Protein AF-A0A9D6ETH2-F1 (afdb_monomer)

pLDDT: mean 91.39, std 10.55, range [29.61, 98.56]

Secondary structure (DSSP, 8-state):
-HHHHHHHHHHHHHHHHHHHHHHHHHHH-HHHHHHHHHHTT--GGGHHHHHHHHHHHHHHHHHHHH-SS-HHHHHHHHHHHHHHHHHHHHHHHHHHHHHHHHTT----HHHHHHHHHHTHHHHHHHHHHHHHHHHHS----S--HHHHHHHHHHHHHHHHHHHHHHHHHHHIIIIIH---HHHHHHHHHHHHHHHHHHHHHHHHTTSS-S---

Mean predicted aligned error: 4.62 Å

Radius of gyration: 19.16 Å; Cα contacts (8 Å, |Δi|>4): 158; chains: 1; bounding box: 62×39×53 Å

Solvent-accessible surface area (backbone atoms only — not comparable to full-atom values): 11422 Å² total; per-residue (Å²): 113,74,71,61,56,54,52,53,52,52,52,50,52,52,24,48,54,50,38,53,53,48,54,55,28,48,73,78,40,42,70,63,38,48,49,47,44,46,73,67,63,56,72,68,68,26,52,56,58,58,52,50,52,51,50,52,48,43,50,52,54,27,44,75,71,58,39,84,86,40,63,69,60,30,52,52,52,32,50,53,50,53,52,52,50,51,52,51,51,50,51,50,45,51,49,54,45,52,55,38,43,75,72,68,31,77,44,51,67,68,34,38,49,53,39,49,56,60,36,44,52,43,53,50,53,48,53,52,49,52,54,50,42,48,70,77,53,57,77,60,93,50,94,44,71,69,31,52,52,50,50,53,50,52,50,51,52,50,50,52,35,50,52,51,31,52,53,41,48,52,49,24,46,36,54,20,23,62,44,54,70,70,57,50,51,53,50,48,56,56,48,50,55,50,50,54,55,50,49,55,52,36,36,74,72,54,76,50,68,64,66,100,112

Sequence (213 aa):
MASNTFSISLHLLRYFIFFTRNTIGIINSPYETYRKMVHKNETLGQLIYIFLLGIAYFTFAALVRTGLKNPFLLTLQFNKLVIGSLLNFLIVVFFLYYLGKALGGKGTFRNVLLSWSYTLIPTLIWFFATSILYILIPPPRTMSLSGKLFSVFYVGFSIALLYWKIILYYLSLRFALKLDLLKITLISAIFSIYIAAYGVIMYRLGIFRIPFI

Foldseek 3Di:
DVVVVVVVVVVLVVLCVLLVVLLVCLVPPVLVSLLCCQVVVDDPSVLVVLLVLVLVLLLVVLCVPPNPPDVPSSVVLSCLQSVVVVVVLVVVLVLLVVLLVVVPFPADSSLLSRLSSSLCSLVSVLSVVVVVCCVPPNQPPDPDPVNVVVVVVNVVSNVVSVVSSVVSLLSSSCNRRVDDPVSSVVSVVVVVVVVVVVVVVCCVVVSCVDPPD

Structure (mmCIF, N/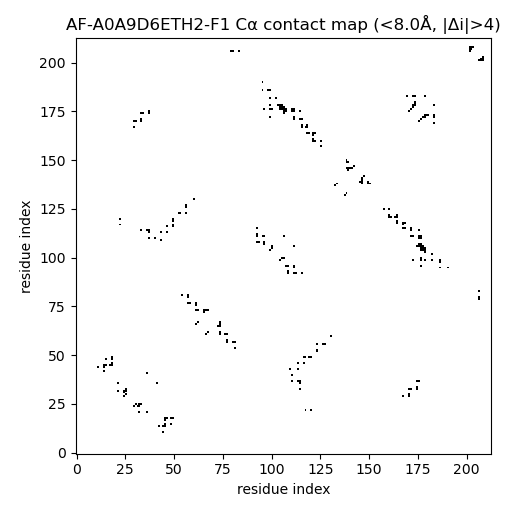CA/C/O backbone):
data_AF-A0A9D6ETH2-F1
#
_entry.id   AF-A0A9D6ETH2-F1
#
loop_
_atom_site.group_PDB
_atom_site.id
_atom_site.type_symbol
_atom_site.label_atom_id
_atom_site.label_alt_id
_atom_site.label_comp_id
_atom_site.label_asym_id
_atom_site.label_entity_id
_atom_site.label_seq_id
_atom_site.pdbx_PDB_ins_code
_atom_site.Cartn_x
_atom_site.Cartn_y
_atom_site.Cartn_z
_atom_site.occupancy
_atom_site.B_iso_or_equiv
_atom_site.auth_seq_id
_atom_site.auth_comp_id
_atom_site.auth_asym_id
_atom_site.auth_atom_id
_atom_site.pdbx_PDB_model_num
ATOM 1 N N . MET A 1 1 ? -31.808 16.581 -12.072 1.00 61.97 1 MET A N 1
ATOM 2 C CA . MET A 1 1 ? -30.499 15.956 -12.388 1.00 61.97 1 MET A CA 1
ATOM 3 C C . MET A 1 1 ? -29.302 16.794 -11.930 1.00 61.97 1 MET A C 1
ATOM 5 O O . MET A 1 1 ? -28.400 16.208 -11.350 1.00 61.97 1 MET A O 1
ATOM 9 N N . ALA A 1 2 ? -29.298 18.125 -12.095 1.00 64.44 2 ALA A N 1
ATOM 10 C CA . ALA A 1 2 ? -28.181 18.987 -11.667 1.00 64.44 2 ALA A CA 1
ATOM 11 C C . ALA A 1 2 ? -27.882 18.984 -10.146 1.00 64.44 2 ALA A C 1
ATOM 13 O O . ALA A 1 2 ? -26.737 19.149 -9.740 1.00 64.44 2 ALA A O 1
ATOM 14 N N . S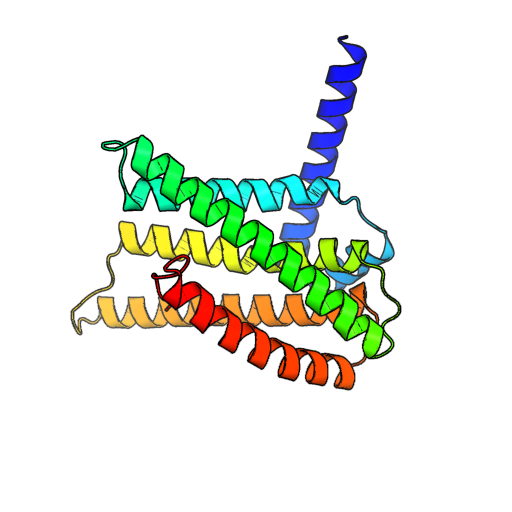ER A 1 3 ? -28.884 18.738 -9.293 1.00 71.81 3 SER A N 1
ATOM 15 C CA . SER A 1 3 ? -28.685 18.639 -7.836 1.00 71.81 3 SER A CA 1
ATOM 16 C C . SER A 1 3 ? -27.887 17.396 -7.411 1.00 71.81 3 SER A C 1
ATOM 18 O O . SER A 1 3 ? -27.093 17.464 -6.475 1.00 71.81 3 SER A O 1
ATOM 20 N N . ASN A 1 4 ? -28.044 16.274 -8.123 1.00 75.50 4 ASN A N 1
ATOM 21 C CA . ASN A 1 4 ? -27.350 15.019 -7.812 1.00 75.50 4 ASN A CA 1
ATOM 22 C C . ASN A 1 4 ? -25.899 15.006 -8.309 1.00 75.50 4 ASN A C 1
ATOM 24 O O . ASN A 1 4 ? -25.043 14.381 -7.692 1.00 75.50 4 ASN A O 1
ATOM 28 N N . THR A 1 5 ? -25.590 15.692 -9.410 1.00 78.44 5 THR A N 1
ATOM 29 C CA . THR A 1 5 ? -24.204 15.781 -9.898 1.00 78.44 5 THR A CA 1
ATOM 30 C C . THR A 1 5 ? -23.348 16.654 -8.983 1.00 78.44 5 THR A C 1
ATOM 32 O O . THR A 1 5 ? -22.198 16.315 -8.696 1.00 78.44 5 THR A O 1
ATOM 35 N N . PHE A 1 6 ? -23.925 17.736 -8.455 1.00 83.31 6 PHE A N 1
ATOM 36 C CA . PHE A 1 6 ? -23.254 18.617 -7.505 1.00 83.31 6 PHE A CA 1
ATOM 37 C C . PHE A 1 6 ? -22.892 17.896 -6.196 1.00 83.31 6 PHE A C 1
ATOM 39 O O . PHE A 1 6 ? -21.765 18.022 -5.714 1.00 83.31 6 PHE A O 1
ATOM 46 N N . SER A 1 7 ? -23.793 17.070 -5.653 1.00 87.56 7 SER A N 1
ATOM 47 C CA . SER A 1 7 ? -23.523 16.316 -4.421 1.00 87.56 7 SER A CA 1
ATOM 48 C C . SER A 1 7 ? -22.410 15.276 -4.598 1.00 87.56 7 SER A C 1
ATOM 50 O O . SER A 1 7 ? -21.526 15.175 -3.745 1.00 87.56 7 SER A O 1
ATOM 52 N N . ILE A 1 8 ? -22.383 14.556 -5.725 1.00 89.19 8 ILE A N 1
ATOM 53 C CA . ILE A 1 8 ? -21.322 13.582 -6.036 1.00 89.19 8 ILE A CA 1
ATOM 54 C C . ILE A 1 8 ? -19.955 14.270 -6.112 1.00 89.19 8 ILE A C 1
ATOM 56 O O . ILE A 1 8 ? -18.990 13.787 -5.515 1.00 89.19 8 ILE A O 1
ATOM 60 N N . SER A 1 9 ? -19.875 15.416 -6.794 1.00 90.94 9 SER A N 1
ATOM 61 C CA . SER A 1 9 ? -18.634 16.191 -6.909 1.00 90.94 9 SER A CA 1
ATOM 62 C C . SER A 1 9 ? -18.088 16.605 -5.535 1.00 90.94 9 SER A C 1
ATOM 64 O O . SER A 1 9 ? -16.907 16.404 -5.241 1.00 90.94 9 SER A O 1
ATOM 66 N N . LEU A 1 10 ? -18.960 17.076 -4.636 1.00 93.88 10 LEU A N 1
ATOM 67 C CA . LEU A 1 10 ? -18.581 17.430 -3.265 1.00 93.88 10 LEU A CA 1
ATOM 68 C C . LEU A 1 10 ? -18.079 16.225 -2.455 1.00 93.88 10 LEU A C 1
ATOM 70 O O . LEU A 1 10 ? -17.118 16.352 -1.691 1.00 93.88 10 LEU A O 1
ATOM 74 N N . HIS A 1 11 ? -18.691 15.048 -2.620 1.00 94.56 11 HIS A N 1
ATOM 75 C CA . HIS A 1 11 ? -18.225 13.827 -1.961 1.00 94.56 11 HIS A CA 1
ATOM 76 C C . HIS A 1 11 ? -16.831 13.414 -2.434 1.00 94.56 11 HIS A C 1
ATOM 78 O O . HIS A 1 11 ? -15.978 13.110 -1.596 1.00 94.56 11 HIS A O 1
ATOM 84 N N . LEU A 1 12 ? -16.578 13.455 -3.744 1.00 95.12 12 LEU A N 1
ATOM 85 C CA . LEU A 1 12 ? -15.263 13.156 -4.311 1.00 95.12 12 LEU A CA 1
ATOM 86 C C . LEU A 1 12 ? -14.208 14.141 -3.804 1.00 95.12 12 LEU A C 1
ATOM 88 O O . LEU A 1 12 ? -13.182 13.715 -3.278 1.00 95.12 12 LEU A O 1
ATOM 92 N N . LEU A 1 13 ? -14.488 15.445 -3.846 1.00 96.56 13 LEU A N 1
ATOM 93 C CA . LEU A 1 13 ? -13.572 16.460 -3.326 1.00 96.56 13 LEU A CA 1
ATOM 94 C C . LEU A 1 13 ? -13.250 16.228 -1.843 1.00 96.56 13 LEU A C 1
ATOM 96 O O . LEU A 1 13 ? -12.090 16.268 -1.434 1.00 96.56 13 LEU A O 1
ATOM 100 N N . ARG A 1 14 ? -14.260 15.912 -1.027 1.00 96.69 14 ARG A N 1
ATOM 101 C CA . ARG A 1 14 ? -14.064 15.585 0.390 1.00 96.69 14 ARG A CA 1
ATOM 102 C C . ARG A 1 14 ? -13.178 14.351 0.576 1.00 96.69 14 ARG A C 1
ATOM 104 O O . ARG A 1 14 ? -12.308 14.352 1.448 1.00 96.69 14 ARG A O 1
ATOM 111 N N . TYR A 1 15 ? -13.383 13.303 -0.218 1.00 97.19 15 TYR A N 1
ATOM 112 C CA . TYR A 1 15 ? -12.546 12.103 -0.183 1.00 97.19 15 TYR A CA 1
ATOM 113 C C . TYR A 1 15 ? -11.113 12.396 -0.616 1.00 97.19 15 TYR A C 1
ATOM 115 O O . TYR A 1 15 ? -10.190 11.858 -0.007 1.00 97.19 15 TYR A O 1
ATOM 123 N N . PHE A 1 16 ? -10.920 13.284 -1.591 1.00 97.62 16 PHE A N 1
ATOM 124 C CA . PHE A 1 16 ? -9.600 13.720 -2.028 1.00 97.62 16 PHE A CA 1
ATOM 125 C C . PHE A 1 16 ? -8.862 14.474 -0.921 1.00 97.62 16 PHE A C 1
ATOM 127 O O . PHE A 1 16 ? -7.709 14.167 -0.639 1.00 97.62 16 PHE A O 1
ATOM 134 N N . ILE A 1 17 ? -9.538 15.399 -0.232 1.00 97.69 17 ILE A N 1
ATOM 135 C CA . ILE A 1 17 ? -8.962 16.147 0.896 1.00 97.69 17 ILE A CA 1
ATOM 136 C C . ILE A 1 17 ? -8.551 15.200 2.032 1.00 97.69 17 ILE A C 1
ATOM 138 O O . ILE A 1 17 ? -7.483 15.360 2.622 1.00 97.69 17 ILE A O 1
ATOM 142 N N . PHE A 1 18 ? -9.373 14.194 2.351 1.00 97.44 18 PHE A N 1
ATOM 143 C CA . PHE A 1 18 ? -8.987 13.186 3.342 1.00 97.44 18 PHE A CA 1
ATOM 144 C C . PHE A 1 18 ? -7.805 12.342 2.868 1.00 97.44 18 PHE A C 1
ATOM 146 O O . PHE A 1 18 ? -6.857 12.147 3.629 1.00 97.44 18 PHE A O 1
ATOM 153 N N . PHE A 1 19 ? -7.824 11.917 1.604 1.00 98.12 19 PHE A N 1
ATOM 154 C CA . PHE A 1 19 ? -6.739 11.164 0.995 1.00 98.12 19 PHE A CA 1
ATOM 155 C C . PHE A 1 19 ? -5.399 11.908 1.083 1.00 98.12 19 PHE A C 1
ATOM 157 O O . PHE A 1 19 ? -4.431 11.347 1.603 1.00 98.12 19 PHE A O 1
ATOM 164 N N . THR A 1 20 ? -5.341 13.167 0.641 1.00 98.19 20 THR A N 1
ATOM 165 C CA . THR A 1 20 ? -4.111 13.974 0.636 1.00 98.19 20 THR A CA 1
ATOM 166 C C . THR A 1 20 ? -3.624 14.259 2.049 1.00 98.19 20 THR A C 1
ATOM 168 O O . THR A 1 20 ? -2.463 13.993 2.361 1.00 98.19 20 THR A O 1
ATOM 171 N N . ARG A 1 21 ? -4.516 14.702 2.942 1.00 97.75 21 ARG A N 1
ATOM 172 C CA . ARG A 1 21 ? -4.184 14.977 4.345 1.00 97.75 21 ARG A CA 1
ATOM 173 C C . ARG A 1 21 ? -3.602 13.751 5.040 1.00 97.75 21 ARG A C 1
ATOM 175 O O . ARG A 1 21 ? -2.602 13.869 5.740 1.00 97.75 21 ARG A O 1
ATOM 182 N N . ASN A 1 22 ? -4.219 12.586 4.863 1.00 98.06 22 ASN A N 1
ATOM 183 C CA . ASN A 1 22 ? -3.754 11.358 5.501 1.00 98.06 22 ASN A CA 1
ATOM 184 C C . ASN A 1 22 ? -2.465 10.841 4.858 1.00 98.06 22 ASN A C 1
ATOM 186 O O . ASN A 1 22 ? -1.600 10.354 5.572 1.00 98.06 22 ASN A O 1
ATOM 190 N N . THR A 1 23 ? -2.284 11.002 3.545 1.00 98.31 23 THR A N 1
ATOM 191 C CA . THR A 1 23 ? -1.021 10.649 2.875 1.00 98.31 23 THR A CA 1
ATOM 192 C C . THR A 1 23 ? 0.140 11.485 3.416 1.00 98.31 23 THR A C 1
ATOM 194 O O . THR A 1 23 ? 1.152 10.924 3.826 1.00 98.31 23 THR A O 1
ATOM 197 N N . ILE A 1 24 ? -0.033 12.808 3.521 1.00 98.31 24 ILE A N 1
ATOM 198 C CA . ILE A 1 24 ? 0.959 13.716 4.122 1.00 98.31 24 ILE A CA 1
ATOM 199 C C . ILE A 1 24 ? 1.181 13.373 5.602 1.00 98.31 24 ILE A C 1
ATOM 201 O O . ILE A 1 24 ? 2.316 13.286 6.064 1.00 98.31 24 ILE A O 1
ATOM 205 N N . GLY A 1 25 ? 0.103 13.122 6.346 1.00 98.12 25 GLY A N 1
ATOM 206 C CA . GLY A 1 25 ? 0.179 12.738 7.754 1.00 98.12 25 GLY A CA 1
ATOM 207 C C . GLY A 1 25 ? 0.925 11.422 7.980 1.00 98.12 25 GLY A C 1
ATOM 208 O O . GLY A 1 25 ? 1.643 11.283 8.960 1.00 98.12 25 GLY A O 1
ATOM 209 N N . ILE A 1 26 ? 0.826 10.462 7.065 1.00 98.12 26 ILE A N 1
ATOM 210 C CA . ILE A 1 26 ? 1.537 9.181 7.165 1.00 98.12 26 ILE A CA 1
ATOM 211 C C . ILE A 1 26 ? 3.034 9.320 6.876 1.00 98.12 26 ILE A C 1
ATOM 213 O O . ILE A 1 26 ? 3.824 8.522 7.382 1.00 98.12 26 ILE A O 1
ATOM 217 N N . ILE A 1 27 ? 3.425 10.329 6.098 1.00 97.56 27 ILE A N 1
ATOM 218 C CA . ILE A 1 27 ? 4.830 10.680 5.871 1.00 97.56 27 ILE A CA 1
ATOM 219 C C . ILE A 1 27 ? 5.406 11.363 7.120 1.00 97.56 27 ILE A C 1
ATOM 221 O O . ILE A 1 27 ? 6.465 10.968 7.596 1.00 97.56 27 ILE A O 1
ATOM 225 N N . ASN A 1 28 ? 4.692 12.346 7.677 1.00 98.19 28 ASN A N 1
ATOM 226 C CA . ASN A 1 28 ? 5.228 13.216 8.730 1.00 98.19 28 ASN A CA 1
ATOM 227 C C . ASN A 1 28 ? 4.999 12.687 10.158 1.00 98.19 28 ASN A C 1
ATOM 229 O O . ASN A 1 28 ? 5.881 12.774 11.006 1.00 98.19 28 ASN A O 1
ATOM 233 N N . SER A 1 29 ? 3.812 12.149 10.444 1.00 98.12 29 SER A N 1
ATOM 234 C CA . SER A 1 29 ? 3.389 11.682 11.772 1.00 98.12 29 SER A CA 1
ATOM 235 C C . SER A 1 29 ? 2.552 10.391 11.677 1.00 98.12 29 SER A C 1
ATOM 237 O O . SER A 1 29 ? 1.355 10.368 12.002 1.00 98.12 29 SER A O 1
ATOM 239 N N . PRO A 1 30 ? 3.160 9.266 11.242 1.00 97.81 30 PRO A N 1
ATOM 240 C CA . PRO A 1 30 ? 2.439 8.027 10.937 1.00 97.81 30 PRO A CA 1
ATOM 241 C C . PRO A 1 30 ? 1.628 7.494 12.119 1.00 97.81 30 PRO A C 1
ATOM 243 O O . PRO A 1 30 ? 0.481 7.078 11.944 1.00 97.81 30 PRO A O 1
ATOM 246 N N . TYR A 1 31 ? 2.184 7.553 13.332 1.00 98.12 31 TYR A N 1
ATOM 247 C CA . TYR A 1 31 ? 1.510 7.083 14.543 1.00 98.12 31 TYR A CA 1
ATOM 248 C C . TYR A 1 31 ? 0.213 7.856 14.823 1.00 98.12 31 TYR A C 1
ATOM 250 O O . TYR A 1 31 ? -0.852 7.255 14.987 1.00 98.12 31 TYR A O 1
ATOM 258 N N . GLU A 1 32 ? 0.286 9.188 14.851 1.00 97.94 32 GLU A N 1
ATOM 259 C CA . GLU A 1 32 ? -0.865 10.053 15.127 1.00 97.94 32 GLU A CA 1
ATOM 260 C C . GLU A 1 32 ? -1.926 9.936 14.036 1.00 97.94 32 GLU A C 1
ATOM 262 O O . GLU A 1 32 ? -3.123 9.856 14.329 1.00 97.94 32 GLU A O 1
ATOM 267 N N . THR A 1 33 ? -1.484 9.868 12.781 1.00 98.19 33 THR A N 1
ATOM 268 C CA . THR A 1 33 ? -2.374 9.787 11.626 1.00 98.19 33 THR A CA 1
ATOM 269 C C . THR A 1 33 ? -3.152 8.475 11.618 1.00 98.19 33 THR A C 1
ATOM 271 O O . THR A 1 33 ? -4.380 8.508 11.530 1.00 98.19 33 THR A O 1
ATOM 274 N N . TYR A 1 34 ? -2.498 7.327 11.828 1.00 97.44 34 TYR A N 1
ATOM 275 C CA . TYR A 1 34 ? -3.193 6.037 11.928 1.00 97.44 34 TYR A CA 1
ATOM 276 C C . TYR A 1 34 ? -4.153 5.987 13.117 1.00 97.44 34 TYR A C 1
ATOM 278 O O . TYR A 1 34 ? -5.300 5.552 12.971 1.00 97.44 34 TYR A O 1
ATOM 286 N N . ARG A 1 35 ? -3.719 6.482 14.284 1.00 97.06 35 ARG A N 1
ATOM 287 C CA . ARG A 1 35 ? -4.571 6.584 15.474 1.00 97.06 35 ARG A CA 1
ATOM 288 C C . ARG A 1 35 ? -5.839 7.380 15.163 1.00 97.06 35 ARG A C 1
ATOM 290 O O . ARG A 1 35 ? -6.943 6.932 15.472 1.00 97.06 35 ARG A O 1
ATOM 297 N N . LYS A 1 36 ? -5.693 8.542 14.525 1.00 96.94 36 LYS A N 1
ATOM 298 C CA . LYS A 1 36 ? -6.802 9.427 14.151 1.00 96.94 36 LYS A CA 1
ATOM 299 C C . LYS A 1 36 ? -7.725 8.788 13.116 1.00 96.94 36 LYS A C 1
ATOM 301 O O . LYS A 1 36 ? -8.934 8.797 13.331 1.00 96.94 36 LYS A O 1
ATOM 306 N N . MET A 1 37 ? -7.181 8.211 12.046 1.00 95.94 37 MET A N 1
ATOM 307 C CA . MET A 1 37 ? -7.958 7.586 10.970 1.00 95.94 37 MET A CA 1
ATOM 308 C C . MET A 1 37 ? -8.858 6.463 11.486 1.00 95.94 37 MET A C 1
ATOM 310 O O . MET A 1 37 ? -10.043 6.405 11.150 1.00 95.94 37 MET A O 1
ATOM 314 N N . VAL A 1 38 ? -8.295 5.590 12.325 1.00 95.25 38 VAL A N 1
ATOM 315 C CA . VAL A 1 38 ? -9.009 4.439 12.878 1.00 95.25 38 VAL A CA 1
ATOM 316 C C . VAL A 1 38 ? -10.023 4.872 13.938 1.00 95.25 38 VAL A C 1
ATOM 318 O O . VAL A 1 38 ? -11.165 4.424 13.898 1.00 95.25 38 VAL A O 1
ATOM 321 N N . HIS A 1 39 ? -9.661 5.760 14.873 1.00 92.69 39 HIS A N 1
ATOM 322 C CA . HIS A 1 39 ? -10.589 6.175 15.934 1.00 92.69 39 HIS A CA 1
ATOM 323 C C . HIS A 1 39 ? -11.725 7.067 15.441 1.00 92.69 39 HIS A C 1
ATOM 325 O O . HIS A 1 39 ? -12.847 6.933 15.923 1.00 92.69 39 HIS A O 1
ATOM 331 N N . LYS A 1 40 ? -11.464 7.964 14.484 1.00 91.38 40 LYS A N 1
ATOM 332 C CA . LYS A 1 40 ? -12.499 8.839 13.917 1.00 91.38 40 LYS A CA 1
ATOM 333 C C . LYS A 1 40 ? -13.377 8.132 12.881 1.00 91.38 40 LYS A C 1
ATOM 335 O O . LYS A 1 40 ? -14.247 8.782 12.312 1.00 91.38 40 LYS A O 1
ATOM 340 N N . ASN A 1 41 ? -13.164 6.830 12.642 1.00 86.00 41 ASN A N 1
ATOM 341 C CA . ASN A 1 41 ? -13.868 6.038 11.633 1.00 86.00 41 ASN A CA 1
ATOM 342 C C . ASN A 1 41 ? -13.958 6.789 10.297 1.00 86.00 41 ASN A C 1
ATOM 344 O O . ASN A 1 41 ? -15.048 6.980 9.743 1.00 86.00 41 ASN A O 1
ATOM 348 N N . GLU A 1 42 ? -12.811 7.258 9.799 1.00 89.44 42 GLU A N 1
ATOM 349 C CA . GLU A 1 42 ? -12.777 8.059 8.580 1.00 89.44 42 GLU A CA 1
ATOM 350 C C . GLU A 1 42 ? -13.364 7.301 7.383 1.00 89.44 42 GLU A C 1
ATOM 352 O O . GLU A 1 42 ? -13.474 6.068 7.357 1.00 89.44 42 GLU A O 1
ATOM 357 N N . THR A 1 43 ? -13.853 8.052 6.400 1.00 93.88 43 THR A N 1
ATOM 358 C CA . THR A 1 43 ? -14.670 7.490 5.324 1.00 93.88 43 THR A CA 1
ATOM 359 C C . THR A 1 43 ? -13.835 6.601 4.403 1.00 93.88 43 THR A C 1
ATOM 361 O O . THR A 1 43 ? -12.738 6.979 4.002 1.00 93.88 43 THR A O 1
ATOM 364 N N . LEU A 1 44 ? -14.370 5.433 4.027 1.00 96.50 44 LEU A N 1
ATOM 365 C CA . LEU A 1 44 ? -13.711 4.512 3.088 1.00 96.50 44 LEU A CA 1
ATOM 366 C C . LEU A 1 44 ? -13.602 5.078 1.665 1.00 96.50 44 LEU A C 1
ATOM 368 O O . LEU A 1 44 ? -12.773 4.618 0.893 1.00 96.50 44 LEU A O 1
ATOM 372 N N . GLY A 1 45 ? -14.393 6.098 1.326 1.00 96.38 45 GLY A N 1
ATOM 373 C CA . GLY A 1 45 ? -14.371 6.728 0.007 1.00 96.38 45 GLY A CA 1
ATOM 374 C C . GLY A 1 45 ? -12.995 7.251 -0.415 1.00 96.38 45 GLY A C 1
ATOM 375 O O . GLY A 1 45 ? -12.687 7.239 -1.598 1.00 96.38 45 GLY A O 1
ATOM 376 N N . GLN A 1 46 ? -12.118 7.609 0.531 1.00 96.88 46 GLN A N 1
ATOM 377 C CA . GLN A 1 46 ? -10.741 8.026 0.225 1.00 96.88 46 GLN A CA 1
ATOM 378 C C . GLN A 1 46 ? -9.884 6.922 -0.416 1.00 96.88 46 GLN A C 1
ATOM 380 O O . GLN A 1 46 ? -8.908 7.223 -1.100 1.00 96.88 46 GLN A O 1
ATOM 385 N N . LEU A 1 47 ? -10.264 5.650 -0.243 1.00 97.50 47 LEU A N 1
ATOM 386 C CA . LEU A 1 47 ? -9.563 4.517 -0.844 1.00 97.50 47 LEU A CA 1
ATOM 387 C C . LEU A 1 47 ? -9.615 4.541 -2.372 1.00 97.50 47 LEU A C 1
ATOM 389 O O . LEU A 1 47 ? -8.707 4.003 -3.003 1.00 97.50 47 LEU A O 1
ATOM 393 N N . ILE A 1 48 ? -10.615 5.206 -2.969 1.00 97.44 48 ILE A N 1
ATOM 394 C CA . ILE A 1 48 ? -10.715 5.344 -4.425 1.00 97.44 48 ILE A CA 1
ATOM 395 C C . ILE A 1 48 ? -9.433 5.939 -5.013 1.00 97.44 48 ILE A C 1
ATOM 397 O O . ILE A 1 48 ? -8.953 5.455 -6.027 1.00 97.44 48 ILE A O 1
ATOM 401 N N . TYR A 1 49 ? -8.816 6.911 -4.337 1.00 98.12 49 TYR A N 1
ATOM 402 C CA . TYR A 1 49 ? -7.596 7.560 -4.813 1.00 98.12 49 TYR A CA 1
ATOM 403 C C . TYR A 1 49 ? -6.370 6.651 -4.712 1.00 98.12 49 TYR A C 1
ATOM 405 O O . TYR A 1 49 ? -5.533 6.663 -5.609 1.00 98.12 49 TYR A O 1
ATOM 413 N N . ILE A 1 50 ? -6.290 5.802 -3.682 1.00 97.69 50 ILE A N 1
ATOM 414 C CA . ILE A 1 50 ? -5.223 4.795 -3.569 1.00 97.69 50 ILE A CA 1
ATOM 415 C C . ILE A 1 50 ? -5.344 3.774 -4.708 1.00 97.69 50 ILE A C 1
ATOM 417 O O . ILE A 1 50 ? -4.349 3.449 -5.356 1.00 97.69 50 ILE A O 1
ATOM 421 N N . PHE A 1 51 ? -6.559 3.304 -5.002 1.00 96.81 51 PHE A N 1
ATOM 422 C CA . PHE A 1 51 ? -6.787 2.377 -6.112 1.00 96.81 51 PHE A CA 1
ATOM 423 C C . PHE A 1 51 ? -6.593 3.033 -7.479 1.00 96.81 51 PHE A C 1
ATOM 425 O O . PHE A 1 51 ? -6.039 2.391 -8.366 1.00 96.81 51 PHE A O 1
ATOM 432 N N . LEU A 1 52 ? -6.965 4.304 -7.651 1.00 97.12 52 LEU A N 1
ATOM 433 C CA . LEU A 1 52 ? -6.678 5.064 -8.869 1.00 97.12 52 LEU A CA 1
ATOM 434 C C . LEU A 1 52 ? -5.170 5.211 -9.098 1.00 97.12 52 LEU A C 1
ATOM 436 O O . LEU A 1 52 ? -4.724 5.031 -10.226 1.00 97.12 52 LEU A O 1
ATOM 440 N N . LEU A 1 53 ? -4.374 5.451 -8.049 1.00 97.12 53 LEU A N 1
ATOM 441 C CA . LEU A 1 53 ? -2.909 5.433 -8.154 1.00 97.12 53 LEU A CA 1
ATOM 442 C C . LEU A 1 53 ? -2.377 4.048 -8.544 1.00 97.12 53 LEU A C 1
ATOM 444 O O . LEU A 1 53 ? -1.473 3.950 -9.373 1.00 97.12 53 LEU A O 1
ATOM 448 N N . GLY A 1 54 ? -2.955 2.976 -7.994 1.00 96.25 54 GLY A N 1
ATOM 449 C CA . GLY A 1 54 ? -2.633 1.603 -8.391 1.00 96.25 54 GLY A CA 1
ATOM 450 C C . GLY A 1 54 ? -2.956 1.317 -9.859 1.00 96.25 54 GLY A C 1
ATOM 451 O O . GLY A 1 54 ? -2.113 0.801 -10.587 1.00 96.25 54 GLY A O 1
ATOM 452 N N . ILE A 1 55 ? -4.145 1.705 -10.322 1.00 95.69 55 ILE A N 1
ATOM 453 C CA . ILE A 1 55 ? -4.558 1.590 -11.725 1.00 95.69 55 ILE A CA 1
ATOM 454 C C . ILE A 1 55 ? -3.624 2.400 -12.623 1.00 95.69 55 ILE A C 1
ATOM 456 O O . ILE A 1 55 ? -3.147 1.871 -13.621 1.00 95.69 55 ILE A O 1
ATOM 460 N N . ALA A 1 56 ? -3.313 3.646 -12.256 1.00 96.00 56 ALA A N 1
ATOM 461 C CA . ALA A 1 56 ? -2.382 4.486 -13.000 1.00 96.00 56 ALA A CA 1
ATOM 462 C C . ALA A 1 56 ? -1.007 3.814 -13.134 1.00 96.00 56 ALA A C 1
ATOM 464 O O . ALA A 1 56 ? -0.445 3.788 -14.229 1.00 96.00 56 ALA A O 1
ATOM 465 N N . TYR A 1 57 ? -0.506 3.200 -12.057 1.00 94.50 57 TYR A N 1
ATOM 466 C CA . TYR A 1 57 ? 0.733 2.430 -12.097 1.00 94.50 57 TYR A CA 1
ATOM 467 C C . TYR A 1 57 ? 0.635 1.224 -13.035 1.00 94.50 57 TYR A C 1
ATOM 469 O O . TYR A 1 57 ? 1.505 1.044 -13.882 1.00 94.50 57 TYR A O 1
ATOM 477 N N . PHE A 1 58 ? -0.409 0.399 -12.928 1.00 91.62 58 PHE A N 1
ATOM 478 C CA . PHE A 1 58 ? -0.535 -0.786 -13.780 1.00 91.62 58 PHE A CA 1
ATOM 479 C C . PHE A 1 58 ? -0.727 -0.431 -15.253 1.00 91.62 58 PHE A C 1
ATOM 481 O O . PHE A 1 58 ? -0.183 -1.125 -16.109 1.00 91.62 58 PHE A O 1
ATOM 488 N N . THR A 1 59 ? -1.428 0.662 -15.556 1.00 91.62 59 THR A N 1
ATOM 489 C CA . THR A 1 59 ? -1.511 1.214 -16.913 1.00 91.62 59 THR A CA 1
ATOM 490 C C . THR A 1 59 ? -0.126 1.611 -17.407 1.00 91.62 59 THR A C 1
ATOM 492 O O . THR A 1 59 ? 0.283 1.184 -18.484 1.00 91.62 59 THR A O 1
ATOM 495 N N . PHE A 1 60 ? 0.628 2.370 -16.607 1.00 90.62 60 PHE A N 1
ATOM 496 C CA . PHE A 1 60 ? 1.993 2.772 -16.941 1.00 90.62 60 PHE A CA 1
ATOM 497 C C . PHE A 1 60 ? 2.905 1.558 -17.177 1.00 90.62 60 PHE A C 1
ATOM 499 O O . PHE A 1 60 ? 3.548 1.456 -18.219 1.00 90.62 60 PHE A O 1
ATOM 506 N N . ALA A 1 61 ? 2.899 0.587 -16.263 1.00 88.62 61 ALA A N 1
ATOM 507 C CA . ALA A 1 61 ? 3.697 -0.630 -16.363 1.00 88.62 61 ALA A CA 1
ATOM 508 C C . ALA A 1 61 ? 3.319 -1.486 -17.585 1.00 88.62 61 ALA A C 1
ATOM 510 O O . ALA A 1 61 ? 4.199 -2.021 -18.262 1.00 88.62 61 ALA A O 1
ATOM 511 N N . ALA A 1 62 ? 2.024 -1.606 -17.896 1.00 88.75 62 ALA A N 1
ATOM 512 C CA . ALA A 1 62 ? 1.555 -2.325 -19.076 1.00 88.75 62 ALA A CA 1
ATOM 513 C C . ALA A 1 62 ? 2.016 -1.627 -20.367 1.00 88.75 62 ALA A C 1
ATOM 515 O O . ALA A 1 62 ? 2.579 -2.286 -21.241 1.00 88.75 62 ALA A O 1
ATOM 516 N N . LEU A 1 63 ? 1.874 -0.298 -20.447 1.00 89.00 63 LEU A N 1
ATOM 517 C CA . LEU A 1 63 ? 2.326 0.504 -21.588 1.00 89.00 63 LEU A CA 1
ATOM 518 C C . LEU A 1 63 ? 3.831 0.375 -21.827 1.00 89.00 63 LEU A C 1
ATOM 520 O O . LEU A 1 63 ? 4.245 0.156 -22.964 1.00 89.00 63 LEU A O 1
ATOM 524 N N . VAL A 1 64 ? 4.642 0.452 -20.769 1.00 85.88 64 VAL A N 1
ATOM 525 C CA . VAL A 1 64 ? 6.104 0.297 -20.857 1.00 85.88 64 VAL A CA 1
ATOM 526 C C . VAL A 1 64 ? 6.484 -1.101 -21.354 1.00 85.88 64 VAL A C 1
ATOM 528 O O . VAL A 1 64 ? 7.431 -1.244 -22.123 1.00 85.88 64 VAL A O 1
ATOM 531 N N . ARG A 1 65 ? 5.745 -2.143 -20.952 1.00 82.44 65 ARG A N 1
ATOM 532 C CA . ARG A 1 65 ? 6.091 -3.537 -21.265 1.00 82.44 65 ARG A CA 1
ATOM 533 C C . ARG A 1 65 ? 5.651 -3.994 -22.653 1.00 82.44 65 ARG A C 1
ATOM 535 O O . ARG A 1 65 ? 6.403 -4.703 -23.315 1.00 82.44 65 ARG A O 1
ATOM 542 N N . THR A 1 66 ? 4.425 -3.682 -23.067 1.00 84.62 66 THR A N 1
ATOM 543 C CA . THR A 1 66 ? 3.872 -4.169 -24.345 1.00 84.62 66 THR A CA 1
ATOM 544 C C . THR A 1 66 ? 3.936 -3.128 -25.457 1.00 84.62 66 THR A C 1
ATOM 546 O O . THR A 1 66 ? 3.850 -3.488 -26.631 1.00 84.62 66 THR A O 1
ATOM 549 N N . GLY A 1 67 ? 4.073 -1.845 -25.109 1.00 83.56 67 GLY A N 1
ATOM 550 C CA . GLY A 1 67 ? 3.883 -0.736 -26.039 1.00 83.56 67 GLY A CA 1
ATOM 551 C C . GLY A 1 67 ? 2.439 -0.635 -26.551 1.00 83.56 67 GLY A C 1
ATOM 552 O O . GLY A 1 67 ? 1.566 -1.427 -26.192 1.00 83.56 67 GLY A O 1
ATOM 553 N N . LEU A 1 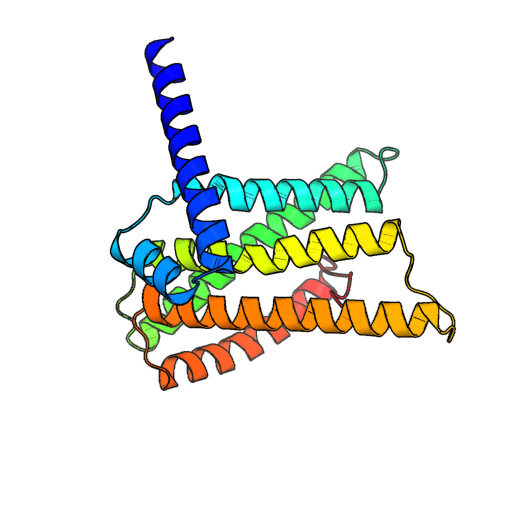68 ? 2.194 0.338 -27.434 1.00 85.69 68 LEU A N 1
ATOM 554 C CA . LEU A 1 68 ? 0.883 0.576 -28.064 1.00 85.69 68 LEU A CA 1
ATOM 555 C C . LEU A 1 68 ? 0.620 -0.297 -29.303 1.00 85.69 68 LEU A C 1
ATOM 557 O O . LEU A 1 68 ? -0.473 -0.269 -29.856 1.00 85.69 68 LEU A O 1
ATOM 561 N N . LYS A 1 69 ? 1.613 -1.078 -29.749 1.00 83.25 69 LYS A N 1
ATOM 562 C CA . LYS A 1 69 ? 1.545 -1.826 -31.016 1.00 83.25 69 LYS A CA 1
ATOM 563 C C . LYS A 1 69 ? 0.560 -3.001 -30.984 1.00 83.25 69 LYS A C 1
ATOM 565 O O . LYS A 1 69 ? 0.033 -3.362 -32.025 1.00 83.25 69 LYS A O 1
ATOM 570 N N . ASN A 1 70 ? 0.306 -3.584 -29.808 1.00 85.62 70 ASN A N 1
ATOM 571 C CA . ASN A 1 70 ? -0.581 -4.739 -29.636 1.00 85.62 70 ASN A CA 1
ATOM 572 C C . ASN A 1 70 ? -1.655 -4.447 -28.571 1.00 85.62 70 ASN A C 1
ATOM 574 O O . ASN A 1 70 ? -1.480 -4.840 -27.411 1.00 85.62 70 ASN A O 1
ATOM 578 N N . PRO A 1 71 ? -2.770 -3.782 -28.932 1.00 87.81 71 PRO A N 1
ATOM 579 C CA . PRO A 1 71 ? -3.781 -3.341 -27.966 1.00 87.81 71 PRO A CA 1
ATOM 580 C C . PRO A 1 71 ? -4.424 -4.508 -27.205 1.00 87.81 71 PRO A C 1
ATOM 582 O O . PRO A 1 71 ? -4.671 -4.402 -26.008 1.00 87.81 71 PRO A O 1
ATOM 585 N N . PHE A 1 72 ? -4.608 -5.662 -27.853 1.00 89.81 72 PHE A N 1
ATOM 586 C CA . PHE A 1 72 ? -5.158 -6.854 -27.203 1.00 89.81 72 PHE A CA 1
ATOM 587 C C . PHE A 1 72 ? -4.256 -7.389 -26.076 1.00 89.81 72 PHE A C 1
ATOM 589 O O . PHE A 1 72 ? -4.724 -7.662 -24.970 1.00 89.81 72 PHE A O 1
ATOM 596 N N . LEU A 1 73 ? -2.944 -7.490 -26.326 1.00 85.19 73 LEU A N 1
ATOM 597 C CA . LEU A 1 73 ? -1.982 -7.935 -25.312 1.00 85.19 73 LEU A CA 1
ATOM 598 C C . LEU A 1 73 ? -1.869 -6.928 -24.164 1.00 85.19 73 LEU A C 1
ATOM 600 O O . LEU A 1 73 ? -1.752 -7.344 -23.012 1.00 85.19 73 LEU A O 1
ATOM 604 N N . LEU A 1 74 ? -1.950 -5.629 -24.464 1.00 86.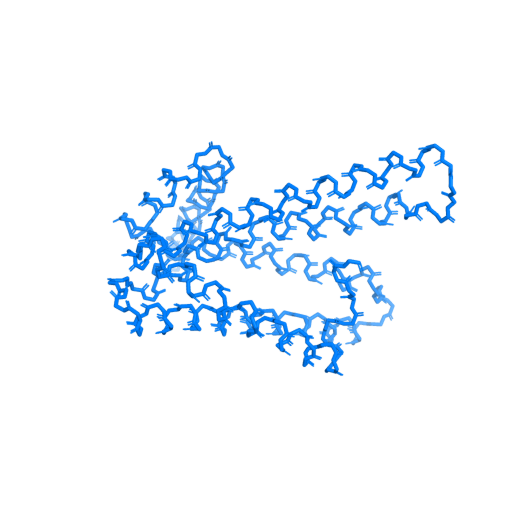31 74 LEU A N 1
ATOM 605 C CA . LEU A 1 74 ? -1.973 -4.568 -23.458 1.00 86.31 74 LEU A CA 1
ATOM 606 C C . LEU A 1 74 ? -3.158 -4.754 -22.498 1.00 86.31 74 LEU A C 1
ATOM 608 O O . LEU A 1 74 ? -2.956 -4.810 -21.285 1.00 86.31 74 LEU A O 1
ATOM 612 N N . THR A 1 75 ? -4.376 -4.921 -23.026 1.00 89.56 75 THR A N 1
ATOM 613 C CA . THR A 1 75 ? -5.587 -5.123 -22.214 1.00 89.56 75 THR A CA 1
ATOM 614 C C . THR A 1 75 ? -5.513 -6.402 -21.383 1.00 89.56 75 THR A C 1
ATOM 616 O O . THR A 1 75 ? -5.846 -6.380 -20.198 1.00 89.56 75 THR A O 1
ATOM 619 N N . LEU A 1 76 ? -5.034 -7.512 -21.957 1.00 88.25 76 LEU A N 1
ATOM 620 C CA . LEU A 1 76 ? -4.876 -8.769 -21.221 1.00 88.25 76 LEU A CA 1
ATOM 621 C C . LEU A 1 76 ? -3.880 -8.645 -20.061 1.00 88.25 76 LEU A C 1
ATOM 623 O O . LEU A 1 76 ? -4.178 -9.085 -18.949 1.00 88.25 76 LEU A O 1
ATOM 627 N N . GLN A 1 77 ? -2.711 -8.040 -20.294 1.00 86.38 77 GLN A N 1
ATOM 628 C CA . GLN A 1 77 ? -1.695 -7.854 -19.253 1.00 86.38 77 GLN A CA 1
ATOM 629 C C . GLN A 1 77 ? -2.177 -6.892 -18.167 1.00 86.38 77 GLN A C 1
ATOM 631 O O . GLN A 1 77 ? -2.031 -7.188 -16.981 1.00 86.38 77 GLN A O 1
ATOM 636 N N . PHE A 1 78 ? -2.802 -5.780 -18.556 1.00 89.81 78 PHE A N 1
ATOM 637 C CA . PHE A 1 78 ? -3.390 -4.824 -17.623 1.00 89.81 78 PHE A CA 1
ATOM 638 C C . PHE A 1 78 ? -4.447 -5.486 -16.729 1.00 89.81 78 PHE A C 1
ATOM 640 O O . PHE A 1 78 ? -4.332 -5.427 -15.505 1.00 89.81 78 PHE A O 1
ATOM 647 N N . ASN A 1 79 ? -5.419 -6.195 -17.315 1.00 91.38 79 ASN A N 1
ATOM 648 C CA . ASN A 1 79 ? -6.467 -6.881 -16.557 1.00 91.38 79 ASN A CA 1
ATOM 649 C C . ASN A 1 79 ? -5.883 -7.935 -15.612 1.00 91.38 79 ASN A C 1
ATOM 651 O O . ASN A 1 79 ? -6.282 -8.004 -14.450 1.00 91.38 79 ASN A O 1
ATOM 655 N N . LYS A 1 80 ? -4.897 -8.717 -16.072 1.00 89.31 80 LYS A N 1
ATOM 656 C CA . LYS A 1 80 ? -4.199 -9.705 -15.238 1.00 89.31 80 LYS A CA 1
ATOM 657 C C . LYS A 1 80 ? -3.546 -9.054 -14.013 1.00 89.31 80 LYS A C 1
ATOM 659 O O . LYS A 1 80 ? -3.680 -9.581 -12.909 1.00 89.31 80 LYS A O 1
ATOM 664 N N . LEU A 1 81 ? -2.864 -7.920 -14.193 1.00 88.62 81 LEU A N 1
ATOM 665 C CA . LEU A 1 81 ? -2.202 -7.187 -13.109 1.00 88.62 81 LEU A CA 1
ATOM 666 C C . LEU A 1 81 ? -3.209 -6.571 -12.135 1.00 88.62 81 LEU A C 1
ATOM 668 O O . LEU A 1 81 ? -3.087 -6.768 -10.927 1.00 88.62 81 LEU A O 1
ATOM 672 N N . VAL A 1 82 ? -4.227 -5.878 -12.648 1.00 91.19 82 VAL A N 1
ATOM 673 C CA . VAL A 1 82 ? -5.248 -5.221 -11.822 1.00 91.19 82 VAL A CA 1
ATOM 674 C C . VAL A 1 82 ? -6.026 -6.251 -11.010 1.00 91.19 82 VAL A C 1
ATOM 676 O O . VAL A 1 82 ? -6.055 -6.150 -9.785 1.00 91.19 82 VAL A O 1
ATOM 679 N N . ILE A 1 83 ? -6.583 -7.283 -11.650 1.00 91.56 83 ILE A N 1
ATOM 680 C CA . ILE A 1 83 ? -7.356 -8.326 -10.963 1.00 91.56 83 ILE A CA 1
ATOM 681 C C . ILE A 1 83 ? -6.474 -9.069 -9.956 1.00 91.56 83 ILE A C 1
ATOM 683 O O . ILE A 1 83 ? -6.867 -9.224 -8.802 1.00 91.56 83 ILE A O 1
ATOM 687 N N . GLY A 1 84 ? -5.260 -9.470 -10.350 1.00 89.75 84 GLY A N 1
ATOM 688 C CA . GLY A 1 84 ? -4.322 -10.141 -9.449 1.00 89.75 84 GLY A CA 1
ATOM 689 C C . GLY A 1 84 ? -3.966 -9.288 -8.228 1.00 89.75 84 GLY A C 1
ATOM 690 O O . GLY A 1 84 ? -3.935 -9.794 -7.107 1.00 89.75 84 GLY A O 1
ATOM 691 N N . SER A 1 85 ? -3.756 -7.984 -8.418 1.00 91.19 85 SER A N 1
ATOM 692 C CA . SER A 1 85 ? -3.461 -7.055 -7.323 1.00 91.19 85 SER A CA 1
ATOM 693 C C . SER A 1 85 ? -4.649 -6.847 -6.378 1.00 91.19 85 SER A C 1
ATOM 695 O O . SER A 1 85 ? -4.455 -6.854 -5.163 1.00 91.19 85 SER A O 1
ATOM 697 N N . LEU A 1 86 ? -5.870 -6.725 -6.911 1.00 93.25 86 LEU A N 1
ATOM 698 C CA . LEU A 1 86 ? -7.094 -6.548 -6.128 1.00 93.25 86 LEU A CA 1
ATOM 699 C C . LEU A 1 86 ? -7.412 -7.800 -5.316 1.00 93.25 86 LEU A C 1
ATOM 701 O O . LEU A 1 86 ? -7.680 -7.699 -4.121 1.00 93.25 86 LEU A O 1
ATOM 705 N N . LEU A 1 87 ? -7.324 -8.979 -5.937 1.00 92.50 87 LEU A N 1
ATOM 706 C CA . LEU A 1 87 ? -7.501 -10.255 -5.247 1.00 92.50 87 LEU A CA 1
ATOM 707 C C . LEU A 1 87 ? -6.459 -10.427 -4.145 1.00 92.50 87 LEU A C 1
ATOM 709 O O . LEU A 1 87 ? -6.829 -10.704 -3.009 1.00 92.50 87 LEU A O 1
ATOM 713 N N . ASN A 1 88 ? -5.178 -10.186 -4.438 1.00 92.06 88 ASN A N 1
ATOM 714 C CA . ASN A 1 88 ? -4.124 -10.246 -3.427 1.00 92.06 88 ASN A CA 1
ATOM 715 C C . ASN A 1 88 ? -4.397 -9.284 -2.265 1.00 92.06 88 ASN A C 1
ATOM 717 O O . ASN A 1 88 ? -4.302 -9.662 -1.101 1.00 92.06 88 ASN A O 1
ATOM 721 N N . PHE A 1 89 ? -4.762 -8.041 -2.576 1.00 95.25 89 PHE A N 1
ATOM 722 C CA . PHE A 1 89 ? -5.090 -7.041 -1.573 1.00 95.25 89 PHE A CA 1
ATOM 723 C C . PHE A 1 89 ? -6.237 -7.507 -0.668 1.00 95.25 89 PHE A C 1
ATOM 725 O O . PHE A 1 89 ? -6.092 -7.482 0.553 1.00 95.25 89 PHE A O 1
ATOM 732 N N . LEU A 1 90 ? -7.343 -7.983 -1.248 1.00 96.44 90 LEU A N 1
ATOM 733 C CA . LEU A 1 90 ? -8.486 -8.487 -0.489 1.00 96.44 90 LEU A CA 1
ATOM 734 C C . LEU A 1 90 ? -8.106 -9.698 0.361 1.00 96.44 90 LEU A C 1
ATOM 736 O O . LEU A 1 90 ? -8.417 -9.715 1.549 1.00 96.44 90 LEU A O 1
ATOM 740 N N . ILE A 1 91 ? -7.392 -10.669 -0.213 1.00 95.44 91 ILE A N 1
ATOM 741 C CA . ILE A 1 91 ? -6.935 -11.863 0.503 1.00 95.44 91 ILE A CA 1
ATOM 742 C C . ILE A 1 91 ? -6.085 -11.466 1.710 1.00 95.44 91 ILE A C 1
ATOM 744 O O . ILE A 1 91 ? -6.318 -11.970 2.804 1.00 95.44 91 ILE A O 1
ATOM 748 N N . VAL A 1 92 ? -5.151 -10.527 1.550 1.00 96.56 92 VAL A N 1
ATOM 749 C CA . VAL A 1 92 ? -4.324 -10.050 2.662 1.00 96.56 92 VAL A CA 1
ATOM 750 C C . VAL A 1 92 ? -5.166 -9.349 3.730 1.00 96.56 92 VAL A C 1
ATOM 752 O O . VAL A 1 92 ? -4.992 -9.635 4.912 1.00 96.56 92 VAL A O 1
ATOM 755 N N . VAL A 1 93 ? -6.103 -8.471 3.356 1.00 98.00 93 VAL A N 1
ATOM 756 C CA . VAL A 1 93 ? -6.990 -7.806 4.331 1.00 98.00 93 VAL A CA 1
ATOM 757 C C . VAL A 1 93 ? -7.813 -8.834 5.107 1.00 98.00 93 VAL A C 1
ATOM 759 O O . VAL A 1 93 ? -7.887 -8.752 6.334 1.00 98.00 93 VAL A O 1
ATOM 762 N N . PHE A 1 94 ? -8.402 -9.815 4.417 1.00 98.06 94 PHE A N 1
ATOM 763 C CA . PHE A 1 94 ? -9.151 -10.899 5.051 1.00 98.06 94 PHE A CA 1
ATOM 764 C C . PHE A 1 94 ? -8.263 -11.725 5.976 1.00 98.06 94 PHE A C 1
ATOM 766 O O . PHE A 1 94 ? -8.632 -11.947 7.127 1.00 98.06 94 PHE A O 1
ATOM 773 N N . PHE A 1 95 ? -7.081 -12.121 5.510 1.00 97.50 95 PHE A N 1
ATOM 774 C CA . PHE A 1 95 ? -6.119 -12.891 6.287 1.00 97.50 95 PHE A CA 1
ATOM 775 C C . PHE A 1 95 ? -5.730 -12.164 7.578 1.00 97.50 95 PHE A C 1
ATOM 777 O O . PHE A 1 95 ? -5.872 -12.721 8.664 1.00 97.50 95 PHE A O 1
ATOM 784 N N . LEU A 1 96 ? -5.318 -10.894 7.484 1.00 98.00 96 LEU A N 1
ATOM 785 C CA . LEU A 1 96 ? -4.944 -10.084 8.646 1.00 98.00 96 LEU A CA 1
ATOM 786 C C . LEU A 1 96 ? -6.121 -9.881 9.606 1.00 98.00 96 LEU A C 1
ATOM 788 O O . LEU A 1 96 ? -5.943 -9.950 10.823 1.00 98.00 96 LEU A O 1
ATOM 792 N N . TYR A 1 97 ? -7.325 -9.652 9.077 1.00 98.56 97 TYR A N 1
ATOM 793 C CA . TYR A 1 97 ? -8.522 -9.492 9.895 1.00 98.56 97 TYR A CA 1
ATOM 794 C C . TYR A 1 97 ? -8.866 -10.773 10.661 1.00 98.56 97 TYR A C 1
ATOM 796 O O . TYR A 1 97 ? -8.999 -10.722 11.883 1.00 98.56 97 TYR A O 1
ATOM 804 N N . TYR A 1 98 ? -8.989 -11.913 9.978 1.00 98.38 98 TYR A N 1
ATOM 805 C CA . TYR A 1 98 ? -9.372 -13.176 10.612 1.00 98.38 98 TYR A CA 1
ATOM 806 C C . TYR A 1 98 ? -8.297 -13.697 11.559 1.00 98.38 98 TYR A C 1
ATOM 808 O O . TYR A 1 98 ? -8.625 -14.090 12.676 1.00 98.38 98 TYR A O 1
ATOM 816 N N . LEU A 1 99 ? -7.022 -13.632 11.173 1.00 97.94 99 LEU A N 1
ATOM 817 C CA . LEU A 1 99 ? -5.928 -14.059 12.039 1.00 97.94 99 LEU A CA 1
ATOM 818 C C . LEU A 1 99 ? -5.825 -13.168 13.283 1.00 97.94 99 LEU A C 1
ATOM 820 O O . LEU A 1 99 ? -5.692 -13.658 14.403 1.00 97.94 99 LEU A O 1
ATOM 824 N N . GLY A 1 100 ? -5.972 -11.853 13.116 1.00 98.19 100 GLY A N 1
ATOM 825 C CA . GLY A 1 100 ? -5.999 -10.946 14.252 1.00 98.19 100 GLY A CA 1
ATOM 826 C C . GLY A 1 100 ? -7.235 -11.113 15.135 1.00 98.19 100 GLY A C 1
ATOM 827 O O . GLY A 1 100 ? -7.115 -11.001 16.353 1.00 98.19 100 GLY A O 1
ATOM 828 N N . LYS A 1 101 ? -8.405 -11.442 14.570 1.00 98.12 101 LYS A N 1
ATOM 829 C CA . LYS A 1 101 ? -9.596 -11.829 15.344 1.00 98.12 101 LYS A CA 1
ATOM 830 C C . LYS A 1 101 ? -9.369 -13.120 16.128 1.00 98.12 101 LYS A C 1
ATOM 832 O O . LYS A 1 101 ? -9.709 -13.148 17.307 1.00 98.12 101 LYS A O 1
ATOM 837 N N . ALA A 1 102 ? -8.758 -14.135 15.518 1.00 98.06 102 ALA A N 1
ATOM 838 C CA . ALA A 1 102 ? -8.445 -15.410 16.166 1.00 98.06 102 ALA A CA 1
ATOM 839 C C . ALA A 1 102 ? -7.513 -15.237 17.378 1.00 98.06 102 ALA A C 1
ATOM 841 O O . ALA A 1 102 ? -7.655 -15.935 18.374 1.00 98.06 102 ALA A O 1
ATOM 842 N N . LEU A 1 103 ? -6.620 -14.243 17.342 1.00 97.75 103 LEU A N 1
ATOM 843 C CA . LEU A 1 103 ? -5.737 -13.888 18.461 1.00 97.75 103 LEU A CA 1
ATOM 844 C C . LEU A 1 103 ? -6.361 -12.871 19.444 1.00 97.75 103 LEU A C 1
ATOM 846 O O . LEU A 1 103 ? -5.680 -12.312 20.309 1.00 97.75 103 LEU A O 1
ATOM 850 N N . GLY A 1 104 ? -7.666 -12.608 19.350 1.00 97.44 104 GLY A N 1
ATOM 851 C CA . GLY A 1 104 ? -8.403 -11.750 20.286 1.00 97.44 104 GLY A CA 1
ATOM 852 C C . GLY A 1 104 ? -8.380 -10.252 19.955 1.00 97.44 104 GLY A C 1
ATOM 853 O O . GLY A 1 104 ? -8.567 -9.419 20.844 1.00 97.44 104 GLY A O 1
ATOM 854 N N . GLY A 1 105 ? -8.140 -9.883 18.696 1.00 97.62 105 GLY A N 1
ATOM 855 C CA . GLY A 1 105 ? -8.245 -8.508 18.209 1.00 97.62 105 GLY A CA 1
ATOM 856 C C . GLY A 1 105 ? -9.676 -7.963 18.289 1.00 97.62 105 GLY A C 1
ATOM 857 O O . GLY A 1 105 ? -10.652 -8.625 17.932 1.00 97.62 105 GLY A O 1
ATOM 858 N N . LYS A 1 106 ? -9.816 -6.706 18.722 1.00 97.12 106 LYS A N 1
ATOM 859 C CA . LYS A 1 106 ? -11.115 -6.036 18.953 1.00 97.12 106 LYS A CA 1
ATOM 860 C C . LYS A 1 106 ? -11.527 -5.091 17.818 1.00 97.12 106 LYS A C 1
ATOM 862 O O . LYS A 1 106 ? -12.491 -4.342 17.948 1.00 97.12 106 LYS A O 1
ATOM 867 N N . GLY A 1 107 ? -10.783 -5.104 16.719 1.00 95.88 107 GLY A N 1
ATOM 868 C CA . GLY A 1 107 ? -11.024 -4.262 15.555 1.00 95.88 107 GLY A CA 1
ATOM 869 C C . GLY A 1 107 ? -12.211 -4.658 14.692 1.00 95.88 107 GLY A C 1
ATOM 870 O O . GLY A 1 107 ? -12.818 -5.720 14.872 1.00 95.88 107 GLY A O 1
ATOM 871 N N . THR A 1 108 ? -12.482 -3.807 13.704 1.00 97.19 108 THR A N 1
ATOM 872 C CA . THR A 1 108 ? -13.464 -4.030 12.637 1.00 97.19 108 THR A CA 1
ATOM 873 C C . THR A 1 108 ? -12.755 -4.258 11.304 1.00 97.19 108 THR A C 1
ATOM 875 O O . THR A 1 108 ? -11.668 -3.725 11.071 1.00 97.19 108 THR A O 1
ATOM 878 N N . PHE A 1 109 ? -13.389 -5.008 10.400 1.00 97.75 109 PHE A N 1
ATOM 879 C CA . PHE A 1 109 ? -12.865 -5.234 9.049 1.00 97.75 109 PHE A CA 1
ATOM 880 C C . PHE A 1 109 ? -12.638 -3.916 8.300 1.00 97.75 109 PHE A C 1
ATOM 882 O O . PHE A 1 109 ? -11.597 -3.721 7.684 1.00 97.75 109 PHE A O 1
ATOM 889 N N . ARG A 1 110 ? -13.571 -2.963 8.444 1.00 97.62 110 ARG A N 1
ATOM 890 C CA . ARG A 1 110 ? -13.462 -1.607 7.889 1.00 97.62 110 ARG A CA 1
ATOM 891 C C . ARG A 1 110 ? -12.164 -0.911 8.297 1.00 97.62 110 ARG A C 1
ATOM 893 O O . ARG A 1 110 ? -11.532 -0.283 7.453 1.00 97.62 110 ARG A O 1
ATOM 900 N N . ASN A 1 111 ? -11.774 -1.013 9.565 1.00 97.62 111 ASN A N 1
ATOM 901 C CA . ASN A 1 111 ? -10.569 -0.353 10.058 1.00 97.62 111 ASN A CA 1
ATOM 902 C C . ASN A 1 111 ? -9.309 -1.001 9.490 1.00 97.62 111 ASN A C 1
ATOM 904 O O . ASN A 1 111 ? -8.397 -0.273 9.114 1.00 97.62 111 ASN A O 1
ATOM 908 N N . VAL A 1 112 ? -9.287 -2.335 9.368 1.00 98.19 112 VAL A N 1
ATOM 909 C CA . VAL A 1 112 ? -8.178 -3.065 8.732 1.00 98.19 112 VAL A CA 1
ATOM 910 C C . VAL A 1 112 ? -8.088 -2.710 7.255 1.00 98.19 112 VAL A C 1
ATOM 912 O O . VAL A 1 112 ? -7.012 -2.370 6.786 1.00 98.19 112 VAL A O 1
ATOM 915 N N . LEU A 1 113 ? -9.212 -2.719 6.535 1.00 98.25 113 LEU A N 1
ATOM 916 C CA . LEU A 1 113 ? -9.282 -2.338 5.126 1.00 98.25 113 LEU A CA 1
ATOM 917 C C . LEU A 1 113 ? -8.745 -0.918 4.913 1.00 98.25 113 LEU A C 1
ATOM 919 O O . LEU A 1 113 ? -7.896 -0.702 4.049 1.00 98.25 113 LEU A O 1
ATOM 923 N N . LEU A 1 114 ? -9.204 0.040 5.726 1.00 98.19 114 LEU A N 1
ATOM 924 C CA . LEU A 1 114 ? -8.760 1.427 5.654 1.00 98.19 114 LEU A CA 1
ATOM 925 C C . LEU A 1 114 ? -7.261 1.550 5.939 1.00 98.19 114 LEU A C 1
ATOM 927 O O . LEU A 1 114 ? -6.531 2.093 5.116 1.00 98.19 114 LEU A O 1
ATOM 931 N N . SER A 1 115 ? -6.794 1.046 7.083 1.00 97.81 115 SER A N 1
ATOM 932 C CA . SER A 1 115 ? -5.399 1.194 7.504 1.00 97.81 115 SER A CA 1
ATOM 933 C C . SER A 1 115 ? -4.447 0.448 6.567 1.00 97.81 115 SER A C 1
ATOM 935 O O . SER A 1 115 ? -3.432 0.998 6.153 1.00 97.81 115 SER A O 1
ATOM 937 N N . TRP A 1 116 ? -4.807 -0.771 6.155 1.00 98.06 116 TRP A N 1
ATOM 938 C CA . TRP A 1 116 ? -3.996 -1.585 5.255 1.00 98.06 116 TRP A CA 1
ATOM 939 C C . TRP A 1 116 ? -3.866 -0.958 3.868 1.00 98.06 116 TRP A C 1
ATOM 941 O O . TRP A 1 116 ? -2.780 -0.982 3.294 1.00 98.06 116 TRP A O 1
ATOM 951 N N . SER A 1 117 ? -4.922 -0.325 3.346 1.00 98.19 117 SER A N 1
ATOM 952 C CA . SER A 1 117 ? -4.848 0.386 2.061 1.00 98.19 117 SER A CA 1
ATOM 953 C C . SER A 1 117 ? -3.751 1.445 2.046 1.00 98.19 117 SER A C 1
ATOM 955 O O . SER A 1 117 ? -3.049 1.596 1.053 1.00 98.19 117 SER A O 1
ATOM 957 N N . TYR A 1 118 ? -3.538 2.146 3.159 1.00 98.25 118 TYR A N 1
ATOM 958 C CA . TYR A 1 118 ? -2.491 3.159 3.246 1.00 98.25 118 TYR A CA 1
ATOM 959 C C . TYR A 1 118 ? -1.072 2.585 3.318 1.00 98.25 118 TYR A C 1
ATOM 961 O O . TYR A 1 118 ? -0.115 3.293 3.009 1.00 98.25 118 TYR A O 1
ATOM 969 N N . THR A 1 119 ? -0.907 1.297 3.624 1.00 97.94 119 THR A N 1
ATOM 970 C CA . THR A 1 119 ? 0.391 0.612 3.474 1.00 97.94 119 THR A CA 1
ATOM 971 C C . THR A 1 119 ? 0.792 0.435 2.002 1.00 97.94 119 THR A C 1
ATOM 973 O O . THR A 1 119 ? 1.957 0.160 1.703 1.00 97.94 119 THR A O 1
ATOM 976 N N . LEU A 1 120 ? -0.144 0.632 1.060 1.00 97.31 120 LEU A N 1
ATOM 977 C CA . LEU A 1 120 ? 0.149 0.616 -0.372 1.00 97.31 120 LEU A CA 1
ATOM 978 C C . LEU A 1 120 ? 0.924 1.857 -0.818 1.00 97.31 120 LEU A C 1
ATOM 980 O O . LEU A 1 120 ? 1.652 1.756 -1.796 1.00 97.31 120 LEU A O 1
ATOM 984 N N . ILE A 1 121 ? 0.846 2.986 -0.101 1.00 97.94 121 ILE A N 1
ATOM 985 C CA . ILE A 1 121 ? 1.552 4.227 -0.462 1.00 97.94 121 ILE A CA 1
ATOM 986 C C . ILE A 1 121 ? 3.063 4.022 -0.662 1.00 97.94 121 ILE A C 1
ATOM 988 O O . ILE A 1 121 ? 3.528 4.283 -1.772 1.00 97.94 121 ILE A O 1
ATOM 992 N N . PRO A 1 122 ? 3.840 3.499 0.313 1.00 97.69 122 PRO A N 1
ATOM 993 C CA . PRO A 1 122 ? 5.265 3.239 0.094 1.00 97.69 122 PRO A CA 1
ATOM 994 C C . PRO A 1 122 ? 5.514 2.259 -1.059 1.00 97.69 122 PRO A C 1
ATOM 996 O O . PRO A 1 122 ? 6.488 2.402 -1.789 1.00 97.69 122 PRO A O 1
ATOM 999 N N . THR A 1 123 ? 4.611 1.295 -1.267 1.00 95.69 123 THR A N 1
ATOM 1000 C CA . THR A 1 123 ? 4.731 0.316 -2.359 1.00 95.69 123 THR A CA 1
ATOM 1001 C C . THR A 1 123 ? 4.528 0.977 -3.724 1.00 95.69 123 THR A C 1
ATOM 1003 O O . THR A 1 123 ? 5.294 0.722 -4.644 1.00 95.69 123 THR A O 1
ATOM 1006 N N . LEU A 1 124 ? 3.531 1.855 -3.855 1.00 96.25 124 LEU A N 1
ATOM 1007 C CA . LEU A 1 124 ? 3.251 2.603 -5.079 1.00 96.25 124 LEU A CA 1
ATOM 1008 C C . LEU A 1 124 ? 4.375 3.595 -5.388 1.00 96.25 124 LEU A C 1
ATOM 1010 O O . LEU A 1 124 ? 4.814 3.662 -6.531 1.00 96.25 124 LEU A O 1
ATOM 1014 N N . ILE A 1 125 ? 4.888 4.309 -4.380 1.00 97.00 125 ILE A N 1
ATOM 1015 C CA . ILE A 1 125 ? 6.054 5.191 -4.542 1.00 97.00 125 ILE A CA 1
ATOM 1016 C C . ILE A 1 125 ? 7.250 4.383 -5.047 1.00 97.00 125 ILE A C 1
ATOM 1018 O O . ILE A 1 125 ? 7.884 4.786 -6.019 1.00 97.00 125 ILE A O 1
ATOM 1022 N N . TRP A 1 126 ? 7.522 3.225 -4.440 1.00 95.81 126 TRP A N 1
ATOM 1023 C CA . TRP A 1 126 ? 8.599 2.342 -4.878 1.00 95.81 126 TRP A CA 1
ATOM 1024 C C . TRP A 1 126 ? 8.385 1.878 -6.327 1.00 95.81 126 TRP A C 1
ATOM 1026 O O . TRP A 1 126 ? 9.276 2.017 -7.158 1.00 95.81 126 TRP A O 1
ATOM 1036 N N . PHE A 1 127 ? 7.188 1.407 -6.672 1.00 93.19 127 PHE A N 1
ATOM 1037 C CA . PHE A 1 127 ? 6.829 0.961 -8.020 1.00 93.19 127 PHE A CA 1
ATOM 1038 C C . PHE A 1 127 ? 7.000 2.045 -9.093 1.00 93.19 127 PHE A C 1
ATOM 1040 O O . PHE A 1 127 ? 7.597 1.783 -10.141 1.00 93.19 127 PHE A O 1
ATOM 1047 N N . PHE A 1 128 ? 6.518 3.264 -8.846 1.00 94.38 128 PHE A N 1
ATOM 1048 C CA . PHE A 1 128 ? 6.710 4.378 -9.774 1.00 94.38 128 PHE A CA 1
ATOM 1049 C C . PHE A 1 128 ? 8.181 4.778 -9.872 1.00 94.38 128 PHE A C 1
ATOM 1051 O O . PHE A 1 128 ? 8.702 4.883 -10.980 1.00 94.38 128 PHE A O 1
ATOM 1058 N N . ALA A 1 129 ? 8.864 4.947 -8.737 1.00 93.75 129 ALA A N 1
ATOM 1059 C CA . ALA A 1 129 ? 10.264 5.352 -8.712 1.00 93.75 129 ALA A CA 1
ATOM 1060 C C . ALA A 1 129 ? 11.156 4.341 -9.439 1.00 93.75 129 ALA A C 1
ATOM 1062 O O . ALA A 1 129 ? 11.932 4.729 -10.301 1.00 93.75 129 ALA A O 1
ATOM 1063 N N . THR A 1 130 ? 11.007 3.045 -9.165 1.00 91.00 130 THR A N 1
ATOM 1064 C CA . THR A 1 130 ? 11.784 1.988 -9.832 1.00 91.00 130 THR A CA 1
ATOM 1065 C C . THR A 1 130 ? 11.526 1.936 -11.332 1.00 91.00 130 THR A C 1
ATOM 1067 O O . THR A 1 130 ? 12.474 1.849 -12.108 1.00 91.00 130 THR A O 1
ATOM 1070 N N . SER A 1 131 ? 10.269 2.064 -11.760 1.00 89.19 131 SER A N 1
ATOM 1071 C CA . SER A 1 131 ? 9.927 2.055 -13.186 1.00 89.19 131 SER A CA 1
ATOM 1072 C C . SER A 1 131 ? 10.488 3.282 -13.912 1.00 89.19 131 SER A C 1
ATOM 1074 O O . SER A 1 131 ? 11.030 3.151 -15.005 1.00 89.19 131 SER A O 1
ATOM 1076 N N . ILE A 1 132 ? 10.414 4.466 -13.294 1.00 90.56 132 ILE A N 1
ATOM 1077 C CA . ILE A 1 132 ? 10.990 5.705 -13.839 1.00 90.56 132 ILE A CA 1
ATOM 1078 C C . ILE A 1 132 ? 12.517 5.612 -13.888 1.00 90.56 132 ILE A C 1
ATOM 1080 O O . ILE A 1 132 ? 13.110 5.901 -14.924 1.00 90.56 132 ILE A O 1
ATOM 1084 N N . LEU A 1 133 ? 13.157 5.175 -12.800 1.00 87.06 133 LEU A N 1
ATOM 1085 C CA . LEU A 1 133 ? 14.608 5.010 -12.743 1.00 87.06 133 LEU A CA 1
ATOM 1086 C C . LEU A 1 133 ? 15.089 4.015 -13.797 1.00 87.06 133 LEU A C 1
ATOM 1088 O O . LEU A 1 133 ? 16.061 4.307 -14.473 1.00 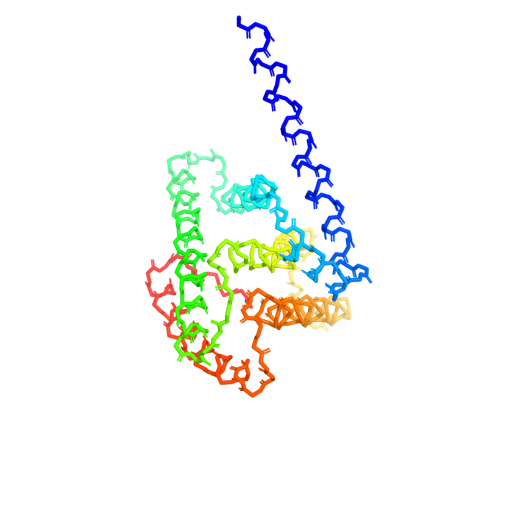87.06 133 LEU A O 1
ATOM 1092 N N . TYR A 1 134 ? 14.390 2.898 -14.004 1.00 83.00 134 TYR A N 1
ATOM 1093 C CA . TYR A 1 134 ? 14.761 1.914 -15.022 1.00 83.00 134 TYR A CA 1
ATOM 1094 C C . TYR A 1 134 ? 14.700 2.474 -16.451 1.00 83.00 134 TYR A C 1
ATOM 1096 O O . TYR A 1 134 ? 15.508 2.093 -17.295 1.00 83.00 134 TYR A O 1
ATOM 1104 N N . ILE A 1 135 ? 13.753 3.379 -16.721 1.00 84.44 135 ILE A N 1
ATOM 1105 C CA . ILE A 1 135 ? 13.612 4.043 -18.024 1.00 84.44 135 ILE A CA 1
ATOM 1106 C C . ILE A 1 135 ? 14.691 5.115 -18.216 1.00 84.44 135 ILE A C 1
ATOM 1108 O O . ILE A 1 135 ? 15.289 5.188 -19.285 1.00 84.44 135 ILE A O 1
ATOM 1112 N N . LEU A 1 136 ? 14.926 5.955 -17.204 1.00 86.25 136 LEU A N 1
ATOM 1113 C CA . LEU A 1 136 ? 15.830 7.107 -17.308 1.00 86.25 136 LEU A CA 1
ATOM 1114 C C . LEU A 1 136 ? 17.305 6.730 -17.135 1.00 86.25 136 LEU A C 1
ATOM 1116 O O . LEU A 1 136 ? 18.175 7.295 -17.792 1.00 86.25 136 LEU A O 1
ATOM 1120 N N . ILE A 1 137 ? 17.588 5.805 -16.221 1.00 84.00 137 ILE A N 1
ATOM 1121 C CA . ILE A 1 137 ? 18.927 5.391 -15.807 1.00 84.00 137 ILE A CA 1
ATOM 1122 C C . ILE A 1 137 ? 18.928 3.858 -15.769 1.00 84.00 137 ILE A C 1
ATOM 1124 O O . ILE A 1 137 ? 18.773 3.262 -14.697 1.00 84.00 137 ILE A O 1
ATOM 1128 N N . PRO A 1 138 ? 19.057 3.188 -16.931 1.00 71.69 138 PRO A N 1
ATOM 1129 C CA . PRO A 1 138 ? 19.085 1.735 -16.957 1.00 71.69 138 PRO A CA 1
ATOM 1130 C C . PRO A 1 138 ? 20.191 1.244 -16.015 1.00 71.69 138 PRO A C 1
ATOM 1132 O O . PRO A 1 138 ? 21.281 1.829 -16.010 1.00 71.69 138 PRO A O 1
ATOM 1135 N N . PRO A 1 139 ? 19.927 0.204 -15.199 1.00 68.50 139 PRO A N 1
ATOM 1136 C CA . PRO A 1 139 ? 20.840 -0.219 -14.156 1.00 68.50 139 PRO A CA 1
ATOM 1137 C C . PRO A 1 139 ? 22.217 -0.473 -14.777 1.00 68.50 139 PRO A C 1
ATOM 1139 O O . PRO A 1 139 ? 22.325 -1.252 -15.734 1.00 68.50 139 PRO A O 1
ATOM 1142 N N . PRO A 1 140 ? 23.257 0.213 -14.284 1.00 68.00 140 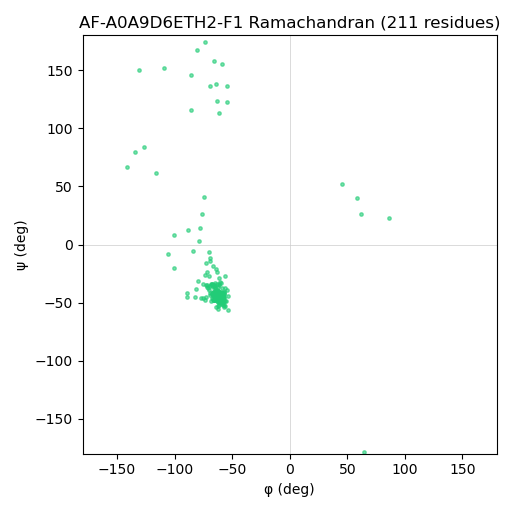PRO A N 1
ATOM 1143 C CA . PRO A 1 140 ? 24.582 0.137 -14.860 1.00 68.00 140 PRO A CA 1
ATOM 1144 C C . PRO A 1 140 ? 25.067 -1.301 -14.755 1.00 68.00 140 PRO A C 1
ATOM 1146 O O . PRO A 1 140 ? 25.300 -1.829 -13.672 1.00 68.00 140 PRO A O 1
ATOM 1149 N N . ARG A 1 141 ? 25.219 -1.949 -15.909 1.00 68.12 141 ARG A N 1
ATOM 1150 C CA . ARG A 1 141 ? 25.721 -3.326 -16.017 1.00 68.12 141 ARG A CA 1
ATOM 1151 C C . ARG A 1 141 ? 27.245 -3.396 -15.869 1.00 68.12 141 ARG A C 1
ATOM 1153 O O . ARG A 1 141 ? 27.857 -4.390 -16.242 1.00 68.12 141 ARG A O 1
ATOM 1160 N N . THR A 1 142 ? 27.862 -2.321 -15.385 1.00 76.12 142 THR A N 1
ATOM 1161 C CA . THR A 1 142 ? 29.309 -2.131 -15.314 1.00 76.12 142 THR A CA 1
ATOM 1162 C C . THR A 1 142 ? 29.710 -1.675 -13.911 1.00 76.12 142 THR A C 1
ATOM 1164 O O . THR A 1 142 ? 28.962 -0.989 -13.220 1.00 76.12 142 THR A O 1
ATOM 1167 N N . MET A 1 143 ? 30.923 -2.033 -13.483 1.00 82.81 143 MET A N 1
ATOM 1168 C CA . MET A 1 143 ? 31.485 -1.691 -12.164 1.00 82.81 143 MET A CA 1
ATOM 1169 C C . MET A 1 143 ? 31.965 -0.226 -12.056 1.00 82.81 143 MET A C 1
ATOM 1171 O O . MET A 1 143 ? 32.868 0.076 -11.269 1.00 82.81 143 MET A O 1
ATOM 1175 N N . SER A 1 144 ? 31.398 0.691 -12.847 1.00 90.44 144 SER A N 1
ATOM 1176 C CA . SER A 1 144 ? 31.777 2.107 -12.836 1.00 90.44 144 SER A CA 1
ATOM 1177 C C . SER A 1 144 ? 31.422 2.781 -11.504 1.00 90.44 144 SER A C 1
ATOM 1179 O O . SER A 1 144 ? 30.529 2.339 -10.775 1.00 90.44 144 SER A O 1
ATOM 1181 N N . LEU A 1 145 ? 32.097 3.890 -11.182 1.00 88.25 145 LEU A N 1
ATOM 1182 C CA . LEU A 1 145 ? 31.794 4.676 -9.980 1.00 88.25 145 LEU A CA 1
ATOM 1183 C C . LEU A 1 145 ? 30.333 5.154 -9.967 1.00 88.25 145 LEU A C 1
ATOM 1185 O O . LEU A 1 145 ? 29.648 5.004 -8.956 1.00 88.25 145 LEU A O 1
ATOM 1189 N N . SER A 1 146 ? 29.837 5.657 -11.103 1.00 86.56 146 SER A N 1
ATOM 1190 C CA . SER A 1 146 ? 28.437 6.068 -11.258 1.00 86.56 146 SER A CA 1
ATOM 1191 C C . SER A 1 146 ? 27.471 4.914 -10.990 1.00 86.56 146 SER A C 1
ATOM 1193 O O . SER A 1 146 ? 26.442 5.112 -10.344 1.00 86.56 146 SER A O 1
ATOM 1195 N N . GLY A 1 147 ? 27.824 3.696 -11.409 1.00 86.25 147 GLY A N 1
ATOM 1196 C CA . GLY A 1 147 ? 26.971 2.538 -11.200 1.00 86.25 147 GLY A CA 1
ATOM 1197 C C . GLY A 1 147 ? 26.941 1.993 -9.784 1.00 86.25 147 GLY A C 1
ATOM 1198 O O . GLY A 1 147 ? 25.877 1.594 -9.298 1.00 86.25 147 GLY A O 1
ATOM 1199 N N . LYS A 1 148 ? 28.069 2.072 -9.078 1.00 88.25 148 LYS A N 1
ATOM 1200 C CA . LYS A 1 148 ? 28.123 1.790 -7.640 1.00 88.25 148 LYS A CA 1
ATOM 1201 C C . LYS A 1 148 ? 27.283 2.797 -6.854 1.00 88.25 148 LYS A C 1
ATOM 1203 O O . LYS A 1 148 ? 26.472 2.381 -6.032 1.00 88.25 148 LYS A O 1
ATOM 1208 N N . LEU A 1 149 ? 27.411 4.096 -7.146 1.00 89.19 149 LEU A N 1
ATOM 1209 C CA . LEU A 1 149 ? 26.624 5.148 -6.488 1.00 89.19 149 LEU A CA 1
ATOM 1210 C C . LEU A 1 149 ? 25.119 4.978 -6.727 1.00 89.19 149 LEU A C 1
ATOM 1212 O O . LEU A 1 149 ? 24.342 5.045 -5.775 1.00 89.19 149 LEU A O 1
ATOM 1216 N N . PHE A 1 150 ? 24.708 4.689 -7.967 1.00 87.94 150 PHE A N 1
ATOM 1217 C CA . PHE A 1 150 ? 23.307 4.402 -8.285 1.00 87.94 150 PHE A CA 1
ATOM 1218 C C . PHE A 1 150 ? 22.779 3.197 -7.500 1.00 87.94 150 PHE A C 1
ATOM 1220 O O . PHE A 1 150 ? 21.709 3.277 -6.904 1.00 87.94 150 PHE A O 1
ATOM 1227 N N . SER A 1 151 ? 23.544 2.102 -7.449 1.00 89.00 151 SER A N 1
ATOM 1228 C CA . SER A 1 151 ? 23.164 0.898 -6.701 1.00 89.00 151 SER A CA 1
ATOM 1229 C C . SER A 1 151 ? 22.994 1.182 -5.207 1.00 89.00 151 SER A C 1
ATOM 1231 O O . SER A 1 151 ? 21.994 0.774 -4.619 1.00 89.00 151 SER A O 1
ATOM 1233 N N . VAL A 1 152 ? 23.925 1.925 -4.597 1.00 91.19 152 VAL A N 1
ATOM 1234 C CA . VAL A 1 152 ? 23.835 2.324 -3.181 1.00 91.19 152 VAL A CA 1
ATOM 1235 C C . VAL A 1 152 ? 22.590 3.176 -2.934 1.00 91.19 152 VAL A C 1
ATOM 1237 O O . VAL A 1 152 ? 21.834 2.890 -2.005 1.00 91.19 152 VAL A O 1
ATOM 1240 N N . PHE A 1 153 ? 22.330 4.175 -3.783 1.00 91.12 153 PHE A N 1
ATOM 1241 C CA . PHE A 1 153 ? 21.135 5.015 -3.679 1.00 91.12 153 PHE A CA 1
ATOM 1242 C C . PHE A 1 153 ? 19.844 4.199 -3.829 1.00 91.12 153 PHE A C 1
ATOM 1244 O O . PHE A 1 153 ? 18.945 4.309 -2.999 1.00 91.12 153 PHE A O 1
ATOM 1251 N N . TYR A 1 154 ? 19.762 3.344 -4.849 1.00 90.81 154 TYR A N 1
ATOM 1252 C CA . TYR A 1 154 ? 18.593 2.512 -5.129 1.00 90.81 154 TYR A CA 1
ATOM 1253 C C . TYR A 1 154 ? 18.282 1.535 -3.989 1.00 90.81 154 TYR A C 1
ATOM 1255 O O . TYR A 1 154 ? 17.127 1.411 -3.567 1.00 90.81 154 TYR A O 1
ATOM 1263 N N . VAL A 1 155 ? 19.306 0.857 -3.461 1.00 92.25 155 VAL A N 1
ATOM 1264 C CA . VAL A 1 155 ? 19.158 -0.068 -2.331 1.00 92.25 155 VAL A CA 1
ATOM 1265 C C . VAL A 1 155 ? 18.764 0.695 -1.069 1.00 92.25 155 VAL A C 1
ATOM 1267 O O . VAL A 1 155 ? 17.807 0.300 -0.406 1.00 92.25 155 VAL A O 1
ATOM 1270 N N . GLY A 1 156 ? 19.422 1.820 -0.770 1.00 95.75 156 GLY A N 1
ATOM 1271 C CA . GLY A 1 156 ? 19.076 2.674 0.369 1.00 95.75 156 GLY A CA 1
ATOM 1272 C C . GLY A 1 156 ? 17.630 3.173 0.311 1.00 95.75 156 GLY A C 1
ATOM 1273 O O . GLY A 1 156 ? 16.887 3.038 1.283 1.00 95.75 156 GLY A O 1
ATOM 1274 N N . PHE A 1 157 ? 17.193 3.660 -0.851 1.00 95.25 157 PHE A N 1
ATOM 1275 C CA . PHE A 1 157 ? 15.813 4.077 -1.106 1.00 95.25 157 PHE A CA 1
ATOM 1276 C C . PHE A 1 157 ? 14.812 2.927 -0.917 1.00 95.25 157 PHE A C 1
ATOM 1278 O O . PHE A 1 157 ? 13.794 3.087 -0.242 1.00 95.25 157 PHE A O 1
ATOM 1285 N N . SER A 1 158 ? 15.113 1.747 -1.464 1.00 95.38 158 SER A N 1
ATOM 1286 C CA . SER A 1 158 ? 14.249 0.566 -1.351 1.00 95.38 158 SER A CA 1
ATOM 1287 C C . SER A 1 158 ? 14.116 0.089 0.095 1.00 95.38 158 SER A C 1
ATOM 1289 O O . SER A 1 158 ? 13.009 -0.196 0.553 1.00 95.38 158 SER A O 1
ATOM 1291 N N . ILE A 1 159 ? 15.224 0.061 0.840 1.00 96.69 159 ILE A N 1
ATOM 1292 C CA . ILE A 1 159 ? 15.243 -0.284 2.265 1.00 96.69 159 ILE A CA 1
ATOM 1293 C C . ILE A 1 159 ? 14.436 0.738 3.074 1.00 96.69 159 ILE A C 1
ATOM 1295 O O . ILE A 1 159 ? 13.623 0.340 3.906 1.00 96.69 159 ILE A O 1
ATOM 1299 N N . ALA A 1 160 ? 14.591 2.038 2.808 1.00 97.62 160 ALA A N 1
ATOM 1300 C CA . ALA A 1 160 ? 13.829 3.082 3.493 1.00 97.62 160 ALA A CA 1
ATOM 1301 C C . ALA A 1 160 ? 12.310 2.917 3.289 1.00 97.62 160 ALA A C 1
ATOM 1303 O O . ALA A 1 160 ? 11.547 2.956 4.258 1.00 97.62 160 ALA A O 1
ATOM 1304 N N . LEU A 1 161 ? 11.860 2.656 2.056 1.00 97.25 161 LEU A N 1
ATOM 1305 C CA . LEU A 1 161 ? 10.441 2.407 1.770 1.00 97.25 161 LEU A CA 1
ATOM 1306 C C . LEU A 1 161 ? 9.936 1.088 2.366 1.00 97.25 161 LEU A C 1
ATOM 1308 O O . LEU A 1 161 ? 8.791 1.026 2.823 1.00 97.25 161 LEU A O 1
ATOM 1312 N N . LEU A 1 162 ? 10.774 0.049 2.410 1.00 96.19 162 LEU A N 1
ATOM 1313 C CA . LEU A 1 162 ? 10.445 -1.211 3.074 1.00 96.19 162 LEU A CA 1
ATOM 1314 C C . LEU A 1 162 ? 10.250 -1.007 4.582 1.00 96.19 162 LEU A C 1
ATOM 1316 O O . LEU A 1 162 ? 9.232 -1.440 5.124 1.00 96.19 162 LEU A O 1
ATOM 1320 N N . TYR A 1 163 ? 11.165 -0.301 5.251 1.00 97.75 163 TYR A N 1
ATOM 1321 C CA . TYR A 1 163 ? 11.021 0.049 6.667 1.00 97.75 163 TYR A CA 1
ATOM 1322 C C . TYR A 1 163 ? 9.768 0.880 6.917 1.00 97.75 163 TYR A C 1
ATOM 1324 O O . TYR A 1 163 ? 9.011 0.583 7.843 1.00 97.75 163 TYR A O 1
ATOM 1332 N N . TRP A 1 164 ? 9.494 1.869 6.064 1.00 98.25 164 TRP A N 1
ATOM 1333 C CA . TRP A 1 164 ? 8.269 2.653 6.169 1.00 98.25 164 TRP A CA 1
ATOM 1334 C C . TRP A 1 164 ? 7.031 1.756 6.067 1.00 98.25 164 TRP A C 1
ATOM 1336 O O . TRP A 1 164 ? 6.162 1.816 6.934 1.00 98.25 164 TRP A O 1
ATOM 1346 N N . LYS A 1 165 ? 6.981 0.836 5.096 1.00 97.50 165 LYS A N 1
ATOM 1347 C CA . LYS A 1 165 ? 5.892 -0.145 4.970 1.00 97.50 165 LYS A CA 1
ATOM 1348 C C . LYS A 1 165 ? 5.742 -1.026 6.214 1.00 97.50 165 LYS A C 1
ATOM 1350 O O . LYS A 1 165 ? 4.611 -1.249 6.642 1.00 97.50 165 LYS A O 1
ATOM 1355 N N . ILE A 1 166 ? 6.842 -1.493 6.809 1.00 97.69 166 ILE A N 1
ATOM 1356 C CA . ILE A 1 166 ? 6.824 -2.290 8.049 1.00 97.69 166 ILE A CA 1
ATOM 1357 C C . ILE A 1 166 ? 6.226 -1.480 9.207 1.00 97.69 166 ILE A C 1
ATOM 1359 O O . ILE A 1 166 ? 5.369 -1.995 9.927 1.00 97.69 166 ILE A O 1
ATOM 1363 N N . ILE A 1 167 ? 6.600 -0.203 9.352 1.00 98.31 167 ILE A N 1
ATOM 1364 C CA . ILE A 1 167 ? 6.011 0.699 10.355 1.00 98.31 167 ILE A CA 1
ATOM 1365 C C . ILE A 1 167 ? 4.500 0.823 10.126 1.00 98.31 167 ILE A C 1
ATOM 1367 O O . ILE A 1 167 ? 3.718 0.648 11.059 1.00 98.31 167 ILE A O 1
ATOM 1371 N N . LEU A 1 168 ? 4.058 1.068 8.890 1.00 98.44 168 LEU A N 1
ATOM 1372 C CA . LEU A 1 168 ? 2.630 1.217 8.582 1.00 98.44 168 LEU A CA 1
ATOM 1373 C C . LEU A 1 168 ? 1.838 -0.081 8.787 1.00 98.44 168 LEU A C 1
ATOM 1375 O O . LEU A 1 168 ? 0.694 -0.046 9.247 1.00 98.44 168 LEU A O 1
ATOM 1379 N N . TYR A 1 169 ? 2.440 -1.232 8.495 1.00 98.31 169 TYR A N 1
ATOM 1380 C CA . TYR A 1 169 ? 1.877 -2.545 8.804 1.00 98.31 169 TYR A CA 1
ATOM 1381 C C . TYR A 1 169 ? 1.711 -2.744 10.317 1.00 98.31 169 TYR A C 1
ATOM 1383 O O . TYR A 1 169 ? 0.619 -3.090 10.773 1.00 98.31 169 TYR A O 1
ATOM 1391 N N . TYR A 1 170 ? 2.746 -2.443 11.106 1.00 98.50 170 TYR A N 1
ATOM 1392 C CA . TYR A 1 170 ? 2.675 -2.495 12.566 1.00 98.50 170 TYR A CA 1
ATOM 1393 C C . TYR A 1 170 ? 1.551 -1.598 13.104 1.00 98.50 170 TYR A C 1
ATOM 1395 O O . TYR A 1 170 ? 0.719 -2.045 13.896 1.00 98.50 170 TYR A O 1
ATOM 1403 N N . LEU A 1 171 ? 1.476 -0.347 12.637 1.00 98.44 171 LEU A N 1
ATOM 1404 C CA . LEU A 1 171 ? 0.443 0.603 13.058 1.00 98.44 171 LEU A CA 1
ATOM 1405 C C . LEU A 1 171 ? -0.958 0.168 12.618 1.00 98.44 171 LEU A C 1
ATOM 1407 O O . LEU A 1 171 ? -1.912 0.358 13.375 1.00 98.44 171 LEU A O 1
ATOM 1411 N N . SER A 1 172 ? -1.087 -0.460 11.445 1.00 98.00 172 SER A N 1
ATOM 1412 C CA . SER A 1 172 ? -2.342 -1.064 10.987 1.00 98.00 172 SER A CA 1
ATOM 1413 C C . SER A 1 172 ? -2.840 -2.089 11.998 1.00 98.00 172 SER A C 1
ATOM 1415 O O . SER A 1 172 ? -3.955 -1.966 12.491 1.00 98.00 172 SER A O 1
ATOM 1417 N N . LEU A 1 173 ? -2.010 -3.063 12.378 1.00 98.44 173 LEU A N 1
ATOM 1418 C CA . LEU A 1 173 ? -2.411 -4.093 13.338 1.00 98.44 173 LEU A CA 1
ATOM 1419 C C . LEU A 1 173 ? -2.661 -3.518 14.736 1.00 98.44 173 LEU A C 1
ATOM 1421 O O . LEU A 1 173 ? -3.683 -3.819 15.360 1.00 98.44 173 LEU A O 1
ATOM 1425 N N . ARG A 1 174 ? -1.770 -2.640 15.208 1.00 98.25 174 ARG A N 1
ATOM 1426 C CA . ARG A 1 174 ? -1.882 -2.009 16.527 1.00 98.25 174 ARG A CA 1
ATOM 1427 C C . ARG A 1 174 ? -3.168 -1.212 16.667 1.00 98.25 174 ARG A C 1
ATOM 1429 O O . ARG A 1 174 ? -3.871 -1.377 17.656 1.00 98.25 174 ARG A O 1
ATOM 1436 N N . PHE A 1 175 ? -3.499 -0.351 15.709 1.00 97.94 175 PHE A N 1
ATOM 1437 C CA . PHE A 1 175 ? -4.661 0.525 15.847 1.00 97.94 175 PHE A CA 1
ATOM 1438 C C . PHE A 1 175 ? -5.942 -0.099 15.320 1.00 97.94 175 PHE A C 1
ATOM 1440 O O . PHE A 1 175 ? -6.961 -0.034 16.011 1.00 97.94 175 PHE A O 1
ATOM 1447 N N . ALA A 1 176 ? -5.916 -0.726 14.141 1.00 97.62 176 ALA A N 1
ATOM 1448 C CA . ALA A 1 176 ? -7.128 -1.285 13.554 1.00 97.62 176 ALA A CA 1
ATOM 1449 C C . ALA A 1 176 ? -7.668 -2.447 14.384 1.00 97.62 176 ALA A C 1
ATOM 1451 O O . ALA A 1 176 ? -8.878 -2.507 14.584 1.00 97.62 176 ALA A O 1
ATOM 1452 N N . LEU A 1 177 ? -6.792 -3.325 14.893 1.00 97.81 177 LEU A N 1
ATOM 1453 C CA . LEU A 1 177 ? -7.169 -4.536 15.633 1.00 97.81 177 LEU A CA 1
ATOM 1454 C C . LEU A 1 177 ? -6.932 -4.452 17.146 1.00 97.81 177 LEU A C 1
ATOM 1456 O O . LEU A 1 177 ? -7.432 -5.319 17.866 1.00 97.81 177 LEU A O 1
ATOM 1460 N N . LYS A 1 178 ? -6.267 -3.398 17.641 1.00 97.50 178 LYS A N 1
ATOM 1461 C CA . LYS A 1 178 ? -5.944 -3.202 19.069 1.00 97.50 178 LYS A CA 1
ATOM 1462 C C . LYS A 1 178 ? -5.105 -4.346 19.648 1.00 97.50 178 LYS A C 1
ATOM 1464 O O . LYS A 1 178 ? -5.355 -4.797 20.762 1.00 97.50 178 LYS A O 1
ATOM 1469 N N . LEU A 1 179 ? -4.153 -4.837 18.860 1.00 97.69 179 LEU A N 1
ATOM 1470 C CA . LEU A 1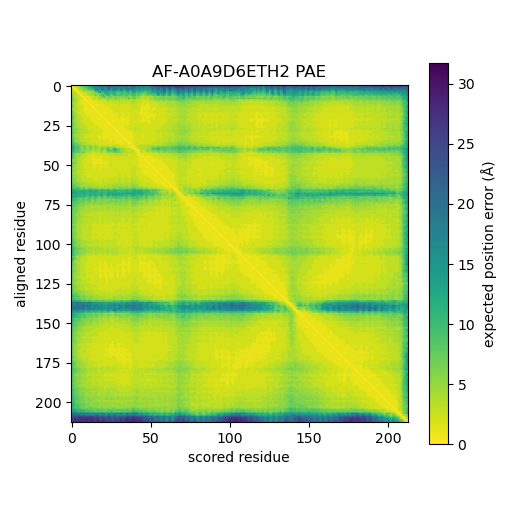 179 ? -3.255 -5.918 19.255 1.00 97.69 179 LEU A CA 1
ATOM 1471 C C . LEU A 1 179 ? -2.040 -5.375 20.015 1.00 97.69 179 LEU A C 1
ATOM 1473 O O . LEU A 1 179 ? -1.545 -4.285 19.723 1.00 97.69 179 LEU A O 1
ATOM 1477 N N . ASP A 1 180 ? -1.564 -6.154 20.979 1.00 97.69 180 ASP A N 1
ATOM 1478 C CA . ASP A 1 180 ? -0.291 -5.957 21.665 1.00 97.69 180 ASP A CA 1
ATOM 1479 C C . ASP A 1 180 ? 0.884 -6.486 20.828 1.00 97.69 180 ASP A C 1
ATOM 1481 O O . ASP A 1 180 ? 0.707 -7.181 19.824 1.00 97.69 180 ASP A O 1
ATOM 1485 N N . LEU A 1 181 ? 2.105 -6.133 21.237 1.00 97.94 181 LEU A N 1
ATOM 1486 C CA . LEU A 1 181 ? 3.317 -6.420 20.470 1.00 97.94 181 LEU A CA 1
ATOM 1487 C C . LEU A 1 181 ? 3.514 -7.922 20.225 1.00 97.94 181 LEU A C 1
ATOM 1489 O O . LEU A 1 181 ? 3.838 -8.300 19.105 1.00 97.94 181 LEU A O 1
ATOM 1493 N N . LEU A 1 182 ? 3.269 -8.773 21.229 1.00 98.19 182 LEU A N 1
ATOM 1494 C CA . LEU A 1 182 ? 3.460 -10.221 21.108 1.00 98.19 182 LEU A CA 1
ATOM 1495 C C . LEU A 1 182 ? 2.552 -10.807 20.023 1.00 98.19 182 LEU A C 1
ATOM 1497 O O . LEU A 1 182 ? 3.013 -11.546 19.152 1.00 98.19 182 LEU A O 1
ATOM 1501 N N . LYS A 1 183 ? 1.273 -10.418 20.018 1.00 98.31 183 LYS A N 1
ATOM 1502 C CA . LYS A 1 183 ? 0.322 -10.851 18.988 1.00 98.31 183 LYS A CA 1
ATOM 1503 C C . LYS A 1 183 ? 0.692 -10.331 17.610 1.00 98.31 183 LYS A C 1
ATOM 1505 O O . LYS A 1 183 ? 0.585 -11.076 16.642 1.00 98.31 183 LYS A O 1
ATOM 1510 N N . ILE A 1 184 ? 1.147 -9.081 17.505 1.00 98.38 184 ILE A N 1
ATOM 1511 C CA . ILE A 1 184 ? 1.616 -8.526 16.230 1.00 98.38 184 ILE A CA 1
ATOM 1512 C C . ILE A 1 184 ? 2.809 -9.332 15.706 1.00 98.38 184 ILE A C 1
ATOM 1514 O O . ILE A 1 184 ? 2.823 -9.685 14.528 1.00 98.38 184 ILE A O 1
ATOM 1518 N N . THR A 1 185 ? 3.774 -9.677 16.558 1.00 98.19 185 THR A N 1
ATOM 1519 C CA . THR A 1 185 ? 4.922 -10.514 16.180 1.00 98.19 185 THR A CA 1
ATOM 1520 C C . THR A 1 185 ? 4.476 -11.895 15.702 1.00 98.19 185 THR A C 1
ATOM 1522 O O . THR A 1 185 ? 4.917 -12.337 14.642 1.00 98.19 185 THR A O 1
ATOM 1525 N N . LEU A 1 186 ? 3.544 -12.544 16.409 1.00 98.31 186 LEU A N 1
ATOM 1526 C CA . LEU A 1 186 ? 3.003 -13.848 16.011 1.00 98.31 186 LEU A CA 1
ATOM 1527 C C . LEU A 1 186 ? 2.287 -13.784 14.652 1.00 98.31 186 LEU A C 1
ATOM 1529 O O . LEU A 1 186 ? 2.568 -14.593 13.770 1.00 98.31 186 LEU A O 1
ATOM 1533 N N . ILE A 1 187 ? 1.416 -12.788 14.449 1.00 98.12 187 ILE A N 1
ATOM 1534 C CA . ILE A 1 187 ? 0.760 -12.550 13.153 1.00 98.12 187 ILE A CA 1
ATOM 1535 C C . ILE A 1 187 ? 1.801 -12.347 12.063 1.00 98.12 187 ILE A C 1
ATOM 1537 O O . ILE A 1 187 ? 1.659 -12.908 10.986 1.00 98.12 187 ILE A O 1
ATOM 1541 N N . SER A 1 188 ? 2.855 -11.582 12.344 1.00 97.50 188 SER A N 1
ATOM 1542 C CA . SER A 1 188 ? 3.913 -11.288 11.377 1.00 97.50 188 SER A CA 1
ATOM 1543 C C . SER A 1 188 ? 4.691 -12.533 10.965 1.00 97.50 188 SER A C 1
ATOM 1545 O O . SER A 1 188 ? 4.981 -12.686 9.783 1.00 97.50 188 SER A O 1
ATOM 1547 N N . ALA A 1 189 ? 4.978 -13.438 11.904 1.00 97.50 189 ALA A N 1
ATOM 1548 C CA . ALA A 1 189 ? 5.636 -14.710 11.616 1.00 97.50 189 ALA A CA 1
ATOM 1549 C C . ALA A 1 189 ? 4.761 -15.634 10.752 1.00 97.50 189 ALA A C 1
ATOM 1551 O O . ALA A 1 189 ? 5.240 -16.233 9.794 1.00 97.50 189 ALA A O 1
ATOM 1552 N N . ILE A 1 190 ? 3.460 -15.720 11.039 1.00 97.88 190 ILE A N 1
ATOM 1553 C CA . ILE A 1 190 ? 2.531 -16.525 10.230 1.00 97.88 190 ILE A CA 1
ATOM 1554 C C . ILE A 1 190 ? 2.334 -15.879 8.847 1.00 97.88 190 ILE A C 1
ATOM 1556 O O . ILE A 1 190 ? 2.329 -16.555 7.817 1.00 97.88 190 ILE A O 1
ATOM 1560 N N . PHE A 1 191 ? 2.200 -14.553 8.807 1.00 95.81 191 PHE A N 1
ATOM 1561 C CA . PHE A 1 191 ? 1.981 -13.792 7.583 1.00 95.81 191 PHE A CA 1
ATOM 1562 C C . PHE A 1 191 ? 3.191 -13.824 6.643 1.00 95.81 191 PHE A C 1
ATOM 1564 O O . PHE A 1 191 ? 3.003 -13.870 5.429 1.00 95.81 191 PHE A O 1
ATOM 1571 N N . SER A 1 192 ? 4.422 -13.855 7.163 1.00 93.50 192 SER A N 1
ATOM 1572 C CA . SER A 1 192 ? 5.627 -13.973 6.332 1.00 93.50 192 SER A CA 1
ATOM 1573 C C . SER A 1 192 ? 5.710 -15.329 5.628 1.00 93.50 192 SER A C 1
ATOM 1575 O O . SER A 1 192 ? 5.992 -15.367 4.429 1.00 93.50 192 SER A O 1
ATOM 1577 N N . ILE A 1 193 ? 5.377 -16.425 6.321 1.00 95.75 193 ILE A N 1
ATOM 1578 C CA . ILE A 1 193 ? 5.277 -17.769 5.725 1.00 95.75 193 ILE A CA 1
ATOM 1579 C C . ILE A 1 193 ? 4.212 -17.774 4.625 1.00 95.75 193 ILE A C 1
ATOM 1581 O O . ILE A 1 193 ? 4.457 -18.251 3.515 1.00 95.75 193 ILE A O 1
ATOM 1585 N N . TYR A 1 194 ? 3.047 -17.187 4.911 1.00 93.62 194 TYR A N 1
ATOM 1586 C CA . TYR A 1 194 ? 1.961 -17.065 3.945 1.00 93.62 194 TYR A CA 1
ATOM 1587 C C . TYR A 1 194 ? 2.382 -16.277 2.692 1.00 93.62 194 TYR A C 1
ATOM 1589 O O . TYR A 1 194 ? 2.185 -16.756 1.575 1.00 93.62 194 TYR A O 1
ATOM 1597 N N . ILE A 1 195 ? 3.005 -15.102 2.853 1.00 89.81 195 ILE A N 1
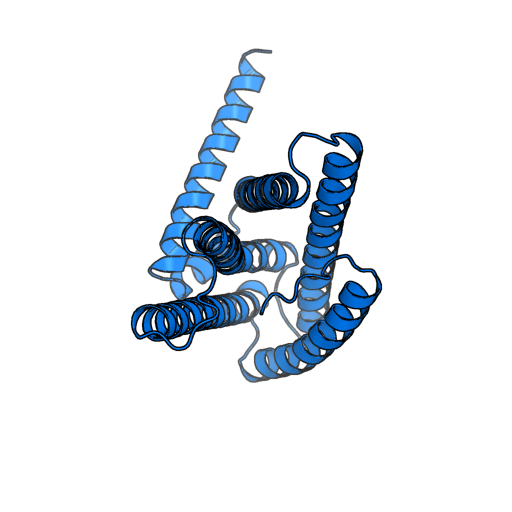ATOM 1598 C CA . ILE A 1 195 ? 3.493 -14.291 1.726 1.00 89.81 195 ILE A CA 1
ATOM 1599 C C . ILE A 1 195 ? 4.535 -15.059 0.910 1.00 89.81 195 ILE A C 1
ATOM 1601 O O . ILE A 1 195 ? 4.482 -15.009 -0.318 1.00 89.81 195 ILE A O 1
ATOM 1605 N N . ALA A 1 196 ? 5.465 -15.766 1.557 1.00 90.50 196 ALA A N 1
ATOM 1606 C CA . ALA A 1 196 ? 6.489 -16.538 0.860 1.00 90.50 196 ALA A CA 1
ATOM 1607 C C . ALA A 1 196 ? 5.861 -17.637 -0.014 1.00 90.50 196 ALA A C 1
ATOM 1609 O O . ALA A 1 196 ? 6.156 -17.723 -1.208 1.00 90.50 196 ALA A O 1
ATOM 1610 N N . ALA A 1 197 ? 4.931 -18.420 0.544 1.00 92.31 197 ALA A N 1
ATOM 1611 C CA . ALA A 1 197 ? 4.206 -19.451 -0.198 1.00 92.31 197 ALA A CA 1
ATOM 1612 C C . ALA A 1 197 ? 3.383 -18.855 -1.354 1.00 92.31 197 ALA A C 1
ATOM 1614 O O . ALA A 1 197 ? 3.460 -19.325 -2.493 1.00 92.31 197 ALA A O 1
ATOM 1615 N N . TYR A 1 198 ? 2.645 -17.776 -1.086 1.00 89.00 198 TYR A N 1
ATOM 1616 C CA . TYR A 1 198 ? 1.858 -17.066 -2.091 1.00 89.00 198 TYR A CA 1
ATOM 1617 C C . TYR A 1 198 ? 2.731 -16.508 -3.225 1.00 89.00 198 TYR A C 1
ATOM 1619 O O . TYR A 1 198 ? 2.3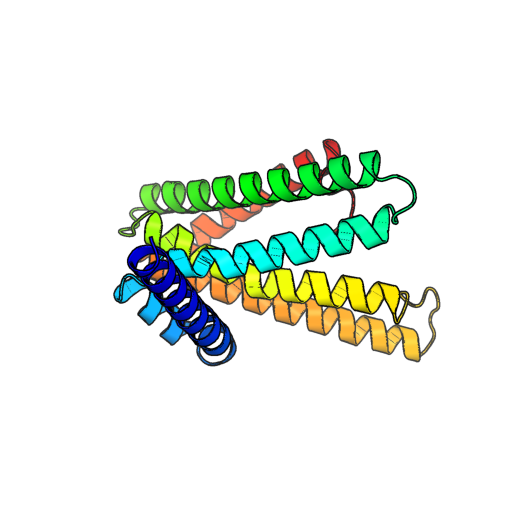74 -16.619 -4.399 1.00 89.00 198 TYR A O 1
ATOM 1627 N N . GLY A 1 199 ? 3.905 -15.964 -2.895 1.00 87.19 199 GLY A N 1
ATOM 1628 C CA . GLY A 1 199 ? 4.881 -15.462 -3.860 1.00 87.19 199 GLY A CA 1
ATOM 1629 C C . GLY A 1 199 ? 5.335 -16.541 -4.844 1.00 87.19 199 GLY A C 1
ATOM 1630 O O . GLY A 1 199 ? 5.321 -16.308 -6.054 1.00 87.19 199 GLY A O 1
ATOM 1631 N N . VAL A 1 200 ? 5.639 -17.748 -4.354 1.00 89.38 200 VAL A N 1
ATOM 1632 C CA . VAL A 1 200 ? 6.003 -18.896 -5.205 1.00 89.38 200 VAL A CA 1
ATOM 1633 C C . VAL A 1 200 ? 4.860 -19.273 -6.152 1.00 89.38 200 VAL A C 1
ATOM 1635 O O . VAL A 1 200 ? 5.096 -19.499 -7.342 1.00 89.38 200 VAL A O 1
ATOM 1638 N N . ILE A 1 201 ? 3.617 -19.306 -5.663 1.00 89.62 201 ILE A N 1
ATOM 1639 C CA . ILE A 1 201 ? 2.437 -19.617 -6.488 1.00 89.62 201 ILE A CA 1
ATOM 1640 C C . ILE A 1 201 ? 2.262 -18.564 -7.588 1.00 89.62 201 ILE A C 1
ATOM 1642 O O . ILE A 1 201 ? 2.140 -18.906 -8.766 1.00 89.62 201 ILE A O 1
ATOM 1646 N N . MET A 1 202 ? 2.302 -17.279 -7.236 1.00 84.31 202 MET A N 1
ATOM 1647 C CA . MET A 1 202 ? 2.131 -16.192 -8.203 1.00 84.31 202 MET A CA 1
ATOM 1648 C C . MET A 1 202 ? 3.251 -16.127 -9.246 1.00 84.31 202 MET A C 1
ATOM 1650 O O . MET A 1 202 ? 2.995 -15.762 -10.401 1.00 84.31 202 MET A O 1
ATOM 1654 N N . TYR A 1 203 ? 4.476 -16.491 -8.857 1.00 85.56 203 TYR A N 1
ATOM 1655 C CA . TYR A 1 203 ? 5.604 -16.627 -9.773 1.00 85.56 203 TYR A CA 1
ATOM 1656 C C . TYR A 1 203 ? 5.344 -17.737 -10.800 1.00 85.56 203 TYR A C 1
ATOM 1658 O O . TYR A 1 203 ? 5.443 -17.497 -12.006 1.00 85.56 203 TYR A O 1
ATOM 1666 N N . ARG A 1 204 ? 4.901 -18.920 -10.346 1.00 88.25 204 ARG A N 1
ATOM 1667 C CA . ARG A 1 204 ? 4.551 -20.056 -11.221 1.00 88.25 204 ARG A CA 1
ATOM 1668 C C . ARG A 1 204 ? 3.399 -19.733 -12.179 1.00 88.25 204 ARG A C 1
ATOM 1670 O O . ARG A 1 204 ? 3.492 -20.038 -13.364 1.00 88.25 204 ARG A O 1
ATOM 1677 N N . LEU A 1 205 ? 2.362 -19.030 -11.714 1.00 84.25 205 LEU A N 1
ATOM 1678 C CA . LEU A 1 205 ? 1.240 -18.547 -12.546 1.00 84.25 205 LEU A CA 1
ATOM 1679 C C . LEU A 1 205 ? 1.635 -17.414 -13.516 1.00 84.25 205 LEU A C 1
ATOM 1681 O O . LEU A 1 205 ? 0.846 -16.941 -14.345 1.00 84.25 205 LEU A O 1
ATOM 1685 N N . GLY A 1 206 ? 2.868 -16.927 -13.402 1.00 79.81 206 GLY A N 1
ATOM 1686 C CA . GLY A 1 206 ? 3.415 -15.863 -14.218 1.00 79.81 206 GLY A CA 1
ATOM 1687 C C . GLY A 1 206 ? 2.678 -14.531 -14.090 1.00 79.81 206 GLY A C 1
ATOM 1688 O O . GLY A 1 206 ? 2.644 -13.765 -15.055 1.00 79.81 206 GLY A O 1
ATOM 1689 N N . ILE A 1 207 ? 2.027 -14.280 -12.952 1.00 75.62 207 ILE A N 1
ATOM 1690 C CA . ILE A 1 207 ? 1.395 -12.991 -12.624 1.00 75.62 207 ILE A CA 1
ATOM 1691 C C . ILE A 1 207 ? 2.492 -12.003 -12.213 1.00 75.62 207 ILE A C 1
ATOM 1693 O O . ILE A 1 207 ? 2.568 -10.908 -12.762 1.00 75.62 207 ILE A O 1
ATOM 1697 N N . PHE A 1 208 ? 3.421 -12.447 -11.361 1.00 67.25 208 PHE A N 1
ATOM 1698 C CA . PHE A 1 208 ? 4.590 -11.678 -10.929 1.00 67.25 208 PHE A CA 1
ATOM 1699 C C . PHE A 1 208 ? 5.890 -12.358 -11.389 1.00 67.25 208 PHE A C 1
ATOM 1701 O O . PHE A 1 208 ? 6.708 -12.772 -10.578 1.00 67.25 208 PHE A O 1
ATOM 1708 N N . ARG A 1 209 ? 6.088 -12.511 -12.712 1.00 61.00 209 ARG A N 1
ATOM 1709 C CA . ARG A 1 209 ? 7.385 -12.987 -13.266 1.00 61.00 209 ARG A CA 1
ATOM 1710 C C . ARG A 1 209 ? 8.517 -11.973 -13.118 1.00 61.00 209 ARG A C 1
ATOM 1712 O O . ARG A 1 209 ? 9.660 -12.306 -13.403 1.00 61.00 209 ARG A O 1
ATOM 1719 N N . ILE A 1 210 ? 8.184 -10.738 -12.759 1.00 49.00 210 ILE A N 1
ATOM 1720 C CA . ILE A 1 210 ? 9.178 -9.718 -12.468 1.00 49.00 210 ILE A CA 1
ATOM 1721 C C . ILE A 1 210 ? 9.526 -9.915 -10.995 1.00 49.00 210 ILE A C 1
ATOM 1723 O O . ILE A 1 210 ? 8.628 -9.780 -10.157 1.00 49.00 210 ILE A O 1
ATOM 1727 N N . PRO A 1 211 ? 10.771 -10.288 -10.670 1.00 35.16 211 PRO A N 1
ATOM 1728 C CA . PRO A 1 211 ? 11.203 -10.230 -9.296 1.00 35.16 211 PRO A CA 1
ATOM 1729 C C . PRO A 1 211 ? 11.128 -8.749 -8.928 1.00 35.16 211 PRO A C 1
ATOM 1731 O O . PRO A 1 211 ? 11.683 -7.895 -9.612 1.00 35.16 211 PRO A O 1
ATOM 1734 N N . PHE A 1 212 ? 10.385 -8.402 -7.884 1.00 37.94 212 PHE A N 1
ATOM 1735 C CA . PHE A 1 212 ? 10.465 -7.055 -7.316 1.00 37.94 212 PHE A CA 1
ATOM 1736 C C . PHE A 1 212 ? 11.771 -6.888 -6.505 1.00 37.94 212 PHE A C 1
ATOM 1738 O O . PHE A 1 212 ? 11.759 -6.302 -5.425 1.00 37.94 212 PHE A O 1
ATOM 1745 N N . ILE A 1 213 ? 12.860 -7.444 -7.060 1.00 29.61 213 ILE A N 1
ATOM 1746 C CA . ILE A 1 213 ? 14.298 -7.331 -6.789 1.00 29.61 213 ILE A CA 1
ATOM 1747 C C . ILE A 1 213 ? 15.007 -7.579 -8.123 1.00 29.61 213 ILE A C 1
ATOM 1749 O O . ILE A 1 213 ? 14.833 -8.692 -8.667 1.00 29.61 213 ILE A O 1
#